Protein AF-A0A4Y2KIN1-F1 (afdb_monomer_lite)

Sequence (243 aa):
MLRWNPFQLQTYIKEAITEHPNIINMKYTRQGKLPFFTSDSVCATKLLTLQNILHTPVSTDVIWENISSRFLIPDIPTKTTLEELAEELSYNNDIVITHMRRFAKPNSSQETSPSVLVTILGTYLPDSVKIWFINQKIQSLIDRPRQCTKCFSFFHRTRICEKSQACHLCGTVHVGPCQGPAKYSNCQGPHSVTSKTYPMYRKEKQMLVKIQEPFHDRRGQTHLQSRLQCKLRDSSKIKYDPR

Secondary structure (DSSP, 8-state):
-----HHHHHHHHHHH-TTGGGEEEE---TTS-EEEEES-HHHHHHHHT--EETTEEEE--B-GGGTEEEEEE----TTS-HHHHHHHHHHHH--EEEEEEEEEETTEEEEEEEEEEEEEESS---SEEEETTEEEEPEE--PPP---TTT--SSS-GGG--SPPPPTTT-S--SSS--S-S--TTT--SS-TT-TT-HHHHHHHHHHHHHHS----TT--------B-BEEEEGGG------

pLDDT: mean 75.88, std 16.53, range [28.09, 93.81]

Organism: Araneus ventricosus (NCBI:txid182803)

Structure (mmCIF, N/CA/C/O backbone):
data_AF-A0A4Y2KIN1-F1
#
_entry.id   AF-A0A4Y2KIN1-F1
#
loop_
_atom_site.group_PDB
_atom_site.id
_atom_site.type_symbol
_atom_site.label_atom_id
_atom_site.label_alt_id
_atom_site.label_comp_id
_atom_site.label_asym_id
_atom_site.label_entity_id
_atom_site.label_seq_id
_atom_site.pdbx_PDB_ins_code
_atom_site.Cartn_x
_atom_site.Cartn_y
_atom_site.Cartn_z
_atom_site.occupancy
_atom_site.B_iso_or_equiv
_atom_site.auth_seq_id
_atom_site.auth_comp_id
_atom_site.auth_asym_id
_atom_site.auth_atom_id
_atom_site.pdbx_PDB_model_num
ATOM 1 N N . MET A 1 1 ? -15.869 -17.851 -13.145 1.00 52.97 1 MET A N 1
ATOM 2 C CA . MET A 1 1 ? -15.553 -16.990 -11.979 1.00 52.97 1 MET A CA 1
ATOM 3 C C . MET A 1 1 ? -16.796 -16.942 -11.122 1.00 52.97 1 MET A C 1
ATOM 5 O O . MET A 1 1 ? -17.854 -16.703 -11.687 1.00 52.97 1 MET A O 1
ATOM 9 N N . LEU A 1 2 ? -16.690 -17.200 -9.819 1.00 58.84 2 LEU A N 1
ATOM 10 C CA . LEU A 1 2 ? -17.846 -17.136 -8.931 1.00 58.84 2 LEU A CA 1
ATOM 11 C C . LEU A 1 2 ? -18.294 -15.671 -8.818 1.00 58.84 2 LEU A C 1
ATOM 13 O O . LEU A 1 2 ? -17.501 -14.803 -8.449 1.00 58.84 2 LEU A O 1
ATOM 17 N N . ARG A 1 3 ? -19.529 -15.381 -9.220 1.00 72.38 3 ARG A N 1
ATOM 18 C CA . ARG A 1 3 ? -20.137 -14.055 -9.108 1.00 72.38 3 ARG A CA 1
ATOM 19 C C . ARG A 1 3 ? -21.495 -14.253 -8.458 1.00 72.38 3 ARG A C 1
ATOM 21 O O . ARG A 1 3 ? -22.408 -14.756 -9.103 1.00 72.38 3 ARG A O 1
ATOM 28 N N . TRP A 1 4 ? -21.587 -13.916 -7.178 1.00 79.62 4 TRP A N 1
ATOM 29 C CA . TRP A 1 4 ? -22.849 -13.975 -6.450 1.00 79.62 4 TRP A CA 1
ATOM 30 C C . TRP A 1 4 ? -23.846 -12.975 -7.035 1.00 79.62 4 TRP A C 1
ATOM 32 O O . TRP A 1 4 ? -23.465 -11.941 -7.600 1.00 79.62 4 TRP A O 1
ATOM 42 N N . ASN A 1 5 ? -25.131 -13.293 -6.899 1.00 84.19 5 ASN A N 1
ATOM 43 C CA . ASN A 1 5 ? -26.191 -12.365 -7.247 1.00 84.19 5 ASN A CA 1
ATOM 44 C C . ASN A 1 5 ? -26.067 -11.112 -6.348 1.00 84.19 5 ASN A C 1
ATOM 46 O O . ASN A 1 5 ? -26.035 -11.262 -5.124 1.00 84.19 5 ASN A O 1
ATOM 50 N N . PRO A 1 6 ? -25.994 -9.890 -6.914 1.00 83.94 6 PRO A N 1
ATOM 51 C CA . PRO A 1 6 ? -25.793 -8.672 -6.129 1.00 83.94 6 PRO A CA 1
ATOM 52 C C . PRO A 1 6 ? -26.855 -8.437 -5.051 1.00 83.94 6 PRO A C 1
ATOM 54 O O . PRO A 1 6 ? -26.512 -7.961 -3.974 1.00 83.94 6 PRO A O 1
ATOM 57 N N . PHE A 1 7 ? -28.113 -8.798 -5.314 1.00 85.50 7 PHE A N 1
ATOM 58 C CA . PHE A 1 7 ? -29.209 -8.612 -4.364 1.00 85.50 7 PHE A CA 1
ATOM 59 C C . PHE A 1 7 ? -29.097 -9.587 -3.194 1.00 85.50 7 PHE A C 1
ATOM 61 O O . PHE A 1 7 ? -29.147 -9.165 -2.046 1.00 85.50 7 PHE A O 1
ATOM 68 N N . GLN A 1 8 ? -28.848 -10.871 -3.472 1.00 87.06 8 GLN A N 1
ATOM 69 C CA . GLN A 1 8 ? -28.647 -11.881 -2.423 1.00 87.06 8 GLN A CA 1
ATOM 70 C C . GLN A 1 8 ? -27.428 -11.562 -1.557 1.00 87.06 8 GLN A C 1
ATOM 72 O O . GLN A 1 8 ? -27.480 -11.666 -0.336 1.00 87.06 8 GLN A O 1
ATOM 77 N N . LEU A 1 9 ? -26.337 -11.131 -2.193 1.00 87.12 9 LEU A N 1
ATOM 78 C CA . LEU A 1 9 ? -25.132 -10.702 -1.499 1.00 87.12 9 LEU A CA 1
ATOM 79 C C . LEU A 1 9 ? -25.407 -9.488 -0.606 1.00 87.12 9 LEU A C 1
ATOM 81 O O . LEU A 1 9 ? -24.948 -9.449 0.529 1.00 87.12 9 LEU A O 1
ATOM 85 N N . GLN A 1 10 ? -26.157 -8.502 -1.101 1.00 86.31 10 GLN A N 1
ATOM 86 C CA . GLN A 1 10 ? -26.504 -7.325 -0.314 1.00 86.31 10 GLN A CA 1
ATOM 87 C C . GLN A 1 10 ? -27.378 -7.687 0.891 1.00 86.31 10 GLN A C 1
ATOM 89 O O . GLN A 1 10 ? -27.114 -7.188 1.981 1.00 86.31 10 GLN A O 1
ATOM 94 N N . THR A 1 11 ? -28.381 -8.550 0.717 1.00 89.00 11 THR A N 1
ATOM 95 C CA . THR A 1 11 ? -29.223 -9.037 1.820 1.00 89.00 11 THR A CA 1
ATOM 96 C C . THR A 1 11 ? -28.387 -9.768 2.866 1.00 89.00 11 THR A C 1
ATOM 98 O O . THR A 1 11 ? -28.427 -9.400 4.034 1.00 89.00 11 THR A O 1
ATOM 101 N N . TYR A 1 12 ? -27.531 -10.699 2.435 1.00 90.06 12 TYR A N 1
ATOM 102 C CA . TYR A 1 12 ? -26.635 -11.430 3.331 1.00 90.06 12 TYR A CA 1
ATOM 103 C C . TYR A 1 12 ? -25.734 -10.499 4.150 1.00 90.06 12 TYR A C 1
ATOM 105 O O . TYR A 1 12 ? -25.590 -10.669 5.354 1.00 90.06 12 TYR A O 1
ATOM 113 N N . ILE A 1 13 ? -25.130 -9.488 3.516 1.00 88.88 13 ILE A N 1
ATOM 114 C CA . ILE A 1 13 ? -24.247 -8.545 4.216 1.00 88.88 13 ILE A CA 1
ATOM 115 C C . ILE A 1 13 ? -25.020 -7.704 5.238 1.00 88.88 13 ILE A C 1
ATOM 117 O O . ILE A 1 13 ? -24.484 -7.430 6.308 1.00 88.88 13 ILE A O 1
ATOM 121 N N . LYS A 1 14 ? -26.268 -7.321 4.940 1.00 89.56 14 LYS A N 1
ATOM 122 C CA . LYS A 1 14 ? -27.125 -6.604 5.896 1.00 89.56 14 LYS A CA 1
ATOM 123 C C . LYS A 1 14 ? -27.469 -7.454 7.119 1.00 89.56 14 LYS A C 1
ATOM 125 O O . LYS A 1 14 ? -27.516 -6.924 8.220 1.00 89.56 14 LYS A O 1
ATOM 130 N N . GLU A 1 15 ? -27.697 -8.749 6.921 1.00 89.62 15 GLU A N 1
ATOM 131 C CA . GLU A 1 15 ? -27.990 -9.695 8.004 1.00 89.62 15 GLU A CA 1
ATOM 132 C C . GLU A 1 15 ? -26.741 -10.025 8.831 1.00 89.62 15 GLU A C 1
ATOM 134 O O . GLU A 1 15 ? -26.802 -10.091 10.056 1.00 89.62 15 GLU A O 1
ATOM 139 N N . ALA A 1 16 ? -25.596 -10.205 8.171 1.00 87.69 16 ALA A N 1
ATOM 140 C CA . ALA A 1 16 ? -24.353 -10.609 8.818 1.00 87.69 16 ALA A CA 1
ATOM 141 C C . ALA A 1 16 ? -23.621 -9.454 9.527 1.00 87.69 16 ALA A C 1
ATOM 143 O O . ALA A 1 16 ? -22.833 -9.703 10.439 1.00 87.69 16 ALA A O 1
ATOM 144 N N . ILE A 1 17 ? -23.824 -8.201 9.098 1.00 88.19 17 ILE A N 1
ATOM 145 C CA . ILE A 1 17 ? -23.065 -7.039 9.581 1.00 88.19 17 ILE A CA 1
ATOM 146 C C . ILE A 1 17 ? -24.015 -5.897 9.932 1.00 88.19 17 ILE A C 1
ATOM 148 O O . ILE A 1 17 ? -24.600 -5.255 9.062 1.00 88.19 17 ILE A O 1
ATOM 152 N N . THR A 1 18 ? -24.094 -5.572 11.220 1.00 89.12 18 THR A N 1
ATOM 153 C CA . THR A 1 18 ? -24.934 -4.481 11.735 1.00 89.12 18 THR A CA 1
ATOM 154 C C . THR A 1 18 ? -24.494 -3.105 11.222 1.00 89.12 18 THR A C 1
ATOM 156 O O . THR A 1 18 ? -25.326 -2.260 10.913 1.00 89.12 18 THR A O 1
ATOM 159 N N . GLU A 1 19 ? -23.191 -2.885 11.037 1.00 87.06 19 GLU A N 1
ATOM 160 C CA . GLU A 1 19 ? -22.594 -1.650 10.507 1.00 87.06 19 GLU A CA 1
ATOM 161 C C . GLU A 1 19 ? -22.537 -1.636 8.971 1.00 87.06 19 GLU A C 1
ATOM 163 O O . GLU A 1 19 ? -21.750 -0.892 8.378 1.00 87.06 19 GLU A O 1
ATOM 168 N N . HIS A 1 20 ? -23.365 -2.433 8.284 1.00 85.44 20 HIS A N 1
ATOM 169 C CA . HIS A 1 20 ? -23.446 -2.400 6.824 1.00 85.44 20 HIS A CA 1
ATOM 170 C C . HIS A 1 20 ? -23.695 -0.995 6.224 1.00 85.44 20 HIS A C 1
ATOM 172 O O . HIS A 1 20 ? -23.249 -0.782 5.094 1.00 85.44 20 HIS A O 1
ATOM 178 N N . PRO A 1 21 ? -24.369 -0.021 6.889 1.00 88.50 21 PRO A N 1
ATOM 179 C CA . PRO A 1 21 ? -24.526 1.328 6.335 1.00 88.50 21 PRO A CA 1
ATOM 180 C C . PRO A 1 21 ? -23.199 2.076 6.164 1.00 88.50 2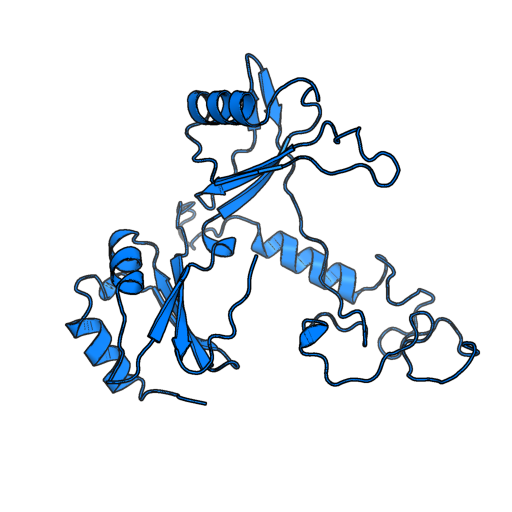1 PRO A C 1
ATOM 182 O O . PRO A 1 21 ? -23.105 2.960 5.318 1.00 88.50 21 PRO A O 1
ATOM 185 N N . ASN A 1 22 ? -22.161 1.692 6.916 1.00 85.12 22 ASN A N 1
ATOM 186 C CA . ASN A 1 22 ? -20.831 2.302 6.843 1.00 85.12 22 ASN A CA 1
ATOM 187 C C . ASN A 1 22 ? -20.004 1.775 5.654 1.00 85.12 22 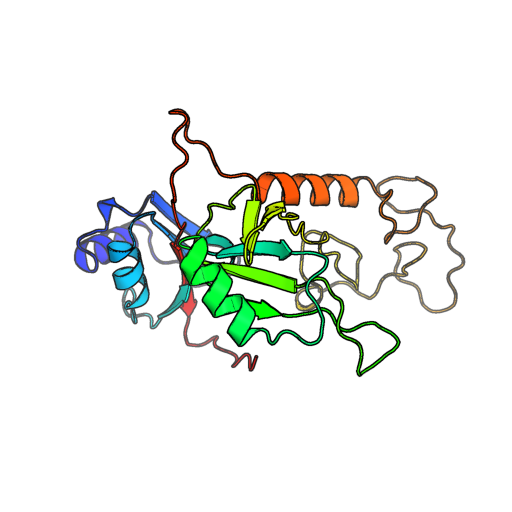ASN A C 1
ATOM 189 O O . ASN A 1 22 ? -18.897 2.252 5.394 1.00 85.12 22 ASN A O 1
ATOM 193 N N . ILE A 1 23 ? -20.530 0.803 4.899 1.00 84.75 23 ILE A N 1
ATOM 194 C CA . ILE A 1 23 ? -19.904 0.310 3.673 1.00 84.75 23 ILE A CA 1
ATOM 195 C C . ILE A 1 23 ? -20.150 1.324 2.551 1.00 84.75 23 ILE A C 1
ATOM 197 O O . ILE A 1 23 ? -21.241 1.437 2.000 1.00 84.75 23 ILE A O 1
ATOM 201 N N . ILE A 1 24 ? -19.089 2.025 2.165 1.00 82.19 24 ILE A N 1
ATOM 202 C CA . ILE A 1 24 ? -19.086 3.058 1.123 1.00 82.19 24 ILE A CA 1
ATOM 203 C C . ILE A 1 24 ? -19.234 2.432 -0.267 1.00 82.19 24 ILE A C 1
ATOM 205 O O . ILE A 1 24 ? -19.862 3.002 -1.158 1.00 82.19 24 ILE A O 1
ATOM 209 N N . ASN A 1 25 ? -18.584 1.290 -0.502 1.00 79.75 25 ASN A N 1
ATOM 210 C CA . ASN A 1 25 ? -18.585 0.652 -1.815 1.00 79.75 25 ASN A CA 1
ATOM 211 C C . ASN A 1 25 ? -18.296 -0.851 -1.721 1.00 79.75 25 ASN A C 1
ATOM 213 O O . ASN A 1 25 ? -17.550 -1.308 -0.856 1.00 79.75 25 ASN A O 1
ATOM 217 N N . MET A 1 26 ? -18.837 -1.605 -2.673 1.00 81.25 26 MET A N 1
ATOM 218 C CA . MET A 1 26 ? -18.592 -3.026 -2.876 1.00 81.25 26 MET A CA 1
ATOM 219 C C . MET A 1 26 ? -18.526 -3.287 -4.384 1.00 81.25 26 MET A C 1
ATOM 221 O O . MET A 1 26 ? -19.468 -2.983 -5.114 1.00 81.25 26 MET A O 1
ATOM 225 N N . LYS A 1 27 ? -17.411 -3.840 -4.881 1.00 79.00 27 LYS A N 1
ATOM 226 C CA . LYS A 1 27 ? -17.231 -4.075 -6.327 1.00 79.00 27 LYS A CA 1
ATOM 227 C C . LYS A 1 27 ? -16.541 -5.392 -6.627 1.00 79.00 27 LYS A C 1
ATOM 229 O O . LYS A 1 27 ? -15.623 -5.780 -5.919 1.00 79.00 27 LYS A O 1
ATOM 234 N N . TYR A 1 28 ? -16.897 -6.031 -7.737 1.00 76.50 28 TYR A N 1
ATOM 235 C CA . TYR A 1 28 ? -16.152 -7.183 -8.241 1.00 76.50 28 TYR A CA 1
ATOM 236 C C . TYR A 1 28 ? -14.901 -6.745 -9.001 1.00 76.50 28 TYR A C 1
ATOM 238 O O . TYR A 1 28 ? -14.930 -5.860 -9.856 1.00 76.50 28 TYR A O 1
ATOM 246 N N . THR A 1 29 ? -13.786 -7.411 -8.728 1.00 72.62 29 THR A N 1
ATOM 247 C CA . THR A 1 29 ? -12.584 -7.318 -9.560 1.00 72.62 29 THR A CA 1
ATOM 248 C C . THR A 1 29 ? -12.658 -8.316 -10.712 1.00 72.62 29 THR A C 1
ATOM 250 O O . THR A 1 29 ? -13.280 -9.371 -10.604 1.00 72.62 29 THR A O 1
ATOM 253 N N . ARG A 1 30 ? -11.907 -8.050 -11.787 1.00 64.25 30 ARG A N 1
ATOM 254 C CA . ARG A 1 30 ? -11.723 -8.988 -12.913 1.00 64.25 30 ARG A CA 1
ATOM 255 C C . ARG A 1 30 ? -11.112 -10.339 -12.507 1.00 64.25 30 ARG A C 1
ATOM 257 O O . ARG A 1 30 ? -11.078 -11.251 -13.313 1.00 64.25 30 ARG A O 1
ATOM 264 N N . GLN A 1 31 ? -10.603 -10.460 -11.280 1.00 66.44 31 GLN A N 1
ATOM 265 C CA . GLN A 1 31 ? -10.033 -11.692 -10.727 1.00 66.44 31 GLN A CA 1
ATOM 266 C C . GLN A 1 31 ? -11.033 -12.470 -9.852 1.00 66.44 31 GLN A C 1
ATOM 268 O O . GLN A 1 31 ? -10.634 -13.426 -9.196 1.00 66.44 31 GLN A O 1
ATOM 273 N N . GLY A 1 32 ? -12.301 -12.044 -9.785 1.00 67.56 32 GLY A N 1
ATOM 274 C CA . GLY A 1 32 ? -13.319 -12.664 -8.928 1.00 67.56 32 GLY A CA 1
ATOM 275 C C . GLY A 1 32 ? -13.195 -12.322 -7.440 1.00 67.56 32 GLY A C 1
ATOM 276 O O . GLY A 1 32 ? -13.842 -12.955 -6.620 1.00 67.56 32 GLY A O 1
ATOM 277 N N . LYS A 1 33 ? -12.371 -11.332 -7.073 1.00 75.25 33 LYS A N 1
ATOM 278 C CA . LYS A 1 33 ? -12.293 -10.810 -5.695 1.00 75.25 33 LYS A CA 1
ATOM 279 C C . LYS A 1 33 ? -13.350 -9.740 -5.477 1.00 75.25 33 LYS A C 1
ATOM 281 O O . LYS A 1 33 ? -13.587 -8.956 -6.400 1.00 75.25 33 LYS A O 1
ATOM 286 N N . LEU A 1 34 ? -13.874 -9.657 -4.262 1.00 79.19 34 LEU A N 1
ATOM 287 C CA . LEU A 1 34 ? -14.882 -8.686 -3.846 1.00 79.19 34 LEU A CA 1
ATOM 288 C C . LEU A 1 34 ? -14.301 -7.759 -2.760 1.00 79.19 34 LEU A C 1
ATOM 290 O O . LEU A 1 34 ? -14.339 -8.115 -1.587 1.00 79.19 34 LEU A O 1
ATOM 294 N N . PRO A 1 35 ? -13.665 -6.631 -3.131 1.00 79.81 35 PRO A N 1
ATOM 295 C CA . PRO A 1 35 ? -13.273 -5.586 -2.191 1.00 79.81 35 PRO A CA 1
ATOM 296 C C . PRO A 1 35 ? -14.473 -4.820 -1.626 1.00 79.81 35 PRO A C 1
ATOM 298 O O . PRO A 1 35 ? -15.287 -4.288 -2.390 1.00 79.81 35 PRO A O 1
ATOM 301 N N . PHE A 1 36 ? -14.498 -4.690 -0.302 1.00 81.12 36 PHE A N 1
ATOM 302 C CA . PHE A 1 36 ? -15.315 -3.710 0.421 1.00 81.12 36 PHE A CA 1
ATOM 303 C C . PHE A 1 36 ? -14.544 -2.414 0.632 1.00 81.12 36 PHE A C 1
ATOM 305 O O . PHE A 1 36 ? -13.322 -2.415 0.580 1.00 81.12 36 PHE A O 1
ATOM 312 N N . PHE A 1 37 ? -15.241 -1.309 0.853 1.00 78.56 37 PHE A N 1
ATOM 313 C CA . PHE A 1 37 ? -14.644 -0.028 1.205 1.00 78.56 37 PHE A CA 1
ATOM 314 C C . PHE A 1 37 ? -15.427 0.527 2.383 1.00 78.56 37 PHE A C 1
ATOM 316 O O . PHE A 1 37 ? -16.617 0.788 2.244 1.00 78.56 37 PHE A O 1
ATOM 323 N N . THR A 1 38 ? -14.768 0.713 3.518 1.00 78.38 38 THR A N 1
ATOM 324 C CA . THR A 1 38 ? -15.348 1.348 4.704 1.00 78.38 38 THR A CA 1
ATOM 325 C C . THR A 1 38 ? -14.298 2.234 5.359 1.00 78.38 38 THR A C 1
ATOM 327 O O . THR A 1 38 ? -13.101 1.954 5.255 1.00 78.38 38 THR A O 1
ATOM 330 N N . SER A 1 39 ? -14.757 3.323 5.966 1.00 74.00 39 SER A N 1
ATOM 331 C CA . SER A 1 39 ? -13.977 4.195 6.847 1.00 74.00 39 SER A CA 1
ATOM 332 C C . SER A 1 39 ? -14.068 3.790 8.316 1.00 74.00 39 SER A C 1
ATOM 334 O O . SER A 1 39 ? -13.319 4.309 9.136 1.00 74.00 39 SER A O 1
ATOM 336 N N . ASP A 1 40 ? -15.018 2.920 8.650 1.00 79.00 40 ASP A N 1
ATOM 337 C CA . ASP A 1 40 ? -15.309 2.502 10.014 1.00 79.00 40 ASP A CA 1
ATOM 338 C C . ASP A 1 40 ? -14.509 1.240 10.367 1.00 79.00 40 ASP A C 1
ATOM 340 O O . ASP A 1 40 ? -14.622 0.201 9.706 1.00 79.00 40 ASP A O 1
ATOM 344 N N . SER A 1 41 ? -13.691 1.337 11.417 1.00 75.06 41 SER A N 1
ATOM 345 C CA . SER A 1 41 ? -12.851 0.241 11.902 1.00 75.06 41 SER A CA 1
ATOM 346 C C . SER A 1 41 ? -13.673 -0.919 12.465 1.00 75.06 41 SER A C 1
ATOM 348 O O . SER A 1 41 ? -13.270 -2.077 12.318 1.00 75.06 41 SER A O 1
ATOM 350 N N . VAL A 1 42 ? -14.847 -0.648 13.046 1.00 82.56 42 VAL A N 1
ATOM 351 C CA . VAL A 1 42 ? -15.737 -1.683 13.592 1.00 82.56 42 VAL A CA 1
ATOM 352 C C . VAL A 1 42 ? -16.345 -2.498 12.454 1.00 82.56 42 VAL A C 1
ATOM 354 O O . VAL A 1 42 ? -16.212 -3.725 12.429 1.00 82.56 42 VAL A O 1
ATOM 357 N N . CYS A 1 43 ? -16.921 -1.814 11.460 1.00 83.88 43 CYS A N 1
ATOM 358 C CA . CYS A 1 43 ? -17.410 -2.427 10.225 1.00 83.88 43 CYS A CA 1
ATOM 359 C C . CYS A 1 43 ? -16.324 -3.278 9.545 1.00 83.88 43 CYS A C 1
ATOM 361 O O . CYS A 1 43 ? -16.566 -4.426 9.173 1.00 83.88 43 CYS A O 1
ATOM 363 N N . ALA A 1 44 ? -15.101 -2.753 9.425 1.00 80.94 44 ALA A N 1
ATOM 364 C CA . ALA A 1 44 ? -13.989 -3.483 8.825 1.00 80.94 44 ALA A CA 1
ATOM 365 C C . ALA A 1 44 ? -13.598 -4.741 9.608 1.00 80.94 44 ALA A C 1
ATOM 367 O O . ALA A 1 44 ? -13.370 -5.784 9.003 1.00 80.94 44 ALA A O 1
ATOM 368 N N . THR A 1 45 ? -13.553 -4.666 10.939 1.00 83.00 45 THR A N 1
ATOM 369 C CA . THR A 1 45 ? -13.222 -5.820 11.786 1.00 83.00 45 THR A CA 1
ATOM 370 C C . THR A 1 45 ? -14.246 -6.937 11.599 1.00 83.00 45 THR A C 1
ATOM 372 O O . THR A 1 45 ? -13.868 -8.087 11.396 1.00 83.00 45 THR A O 1
ATOM 375 N N . LYS A 1 46 ? -15.541 -6.605 11.550 1.00 85.81 46 LYS A N 1
ATOM 376 C CA . LYS A 1 46 ? -16.610 -7.578 11.266 1.00 85.81 46 LYS A CA 1
ATOM 377 C C . LYS A 1 46 ? -16.564 -8.126 9.842 1.00 85.81 46 LYS A C 1
ATOM 379 O O . LYS A 1 46 ? -16.822 -9.303 9.623 1.00 85.81 46 LYS A O 1
ATOM 384 N N . LEU A 1 47 ? -16.188 -7.306 8.861 1.00 85.12 47 LEU A N 1
ATOM 385 C CA . LEU A 1 47 ? -15.939 -7.791 7.501 1.00 85.12 47 LEU A CA 1
ATOM 386 C C . LEU A 1 47 ? -14.783 -8.799 7.461 1.00 85.12 47 LEU A C 1
ATOM 388 O O . LEU A 1 47 ? -14.835 -9.731 6.663 1.00 85.12 47 LEU A O 1
ATOM 392 N N . LEU A 1 48 ? -13.758 -8.631 8.302 1.00 84.38 48 LEU A N 1
ATOM 393 C CA . LEU A 1 48 ? -12.620 -9.549 8.391 1.00 84.38 48 LEU A CA 1
ATOM 394 C C . LEU A 1 48 ? -12.962 -10.864 9.093 1.00 84.38 48 LEU A C 1
ATOM 396 O O . LEU A 1 48 ? -12.334 -11.872 8.784 1.00 84.38 48 LEU A O 1
ATOM 400 N N . THR A 1 49 ? -13.960 -10.902 9.975 1.00 85.88 49 THR A N 1
ATOM 401 C CA . THR A 1 49 ? -14.378 -12.152 10.631 1.00 85.88 49 THR A CA 1
ATOM 402 C C . THR A 1 49 ? -15.247 -13.049 9.743 1.00 85.88 49 THR A C 1
ATOM 404 O O . THR A 1 49 ? -15.503 -14.196 10.110 1.00 85.88 49 THR A O 1
ATOM 407 N N . LEU A 1 50 ? -15.682 -12.579 8.566 1.00 84.69 50 LEU A N 1
ATOM 408 C CA . LEU A 1 50 ? -16.473 -13.383 7.632 1.00 84.69 50 LEU A CA 1
ATOM 409 C C . LEU A 1 50 ? -15.674 -14.578 7.096 1.00 84.69 50 LEU A C 1
ATOM 411 O O . LEU A 1 50 ? -14.708 -14.415 6.356 1.00 84.69 50 LEU A O 1
ATOM 415 N N . GLN A 1 51 ? -16.143 -15.787 7.402 1.00 83.88 51 GLN A N 1
ATOM 416 C CA . GLN A 1 51 ? -15.564 -17.038 6.895 1.00 83.88 51 GLN A CA 1
ATOM 417 C C . GLN A 1 51 ? -16.368 -17.648 5.742 1.00 83.88 51 GLN A C 1
ATOM 419 O O . GLN A 1 51 ? -15.828 -18.419 4.954 1.00 83.88 51 GLN A O 1
ATOM 424 N N . ASN A 1 52 ? -17.651 -17.299 5.623 1.00 83.81 52 ASN A N 1
ATOM 425 C CA . ASN A 1 52 ? -18.560 -17.827 4.611 1.00 83.81 52 ASN A CA 1
ATOM 426 C C . ASN A 1 52 ? -19.417 -16.706 4.018 1.00 83.81 52 ASN A C 1
ATOM 428 O O . ASN A 1 52 ? -19.789 -15.764 4.718 1.00 83.81 52 ASN A O 1
ATOM 432 N N . ILE A 1 53 ? -19.761 -16.830 2.736 1.00 82.62 53 ILE A N 1
ATOM 433 C CA . ILE A 1 53 ? -20.753 -15.994 2.048 1.00 82.62 53 ILE A CA 1
ATOM 434 C C . ILE A 1 53 ? -21.623 -16.898 1.194 1.00 82.62 53 ILE A C 1
ATOM 436 O O . ILE A 1 53 ? -21.101 -17.569 0.304 1.00 82.62 53 ILE A O 1
ATOM 440 N N . LEU A 1 54 ? -22.938 -16.900 1.446 1.00 81.38 54 LEU A N 1
ATOM 441 C CA . LEU A 1 54 ? -23.913 -17.690 0.679 1.00 81.38 54 LEU A CA 1
ATOM 442 C C . LEU A 1 54 ? -23.426 -19.140 0.462 1.00 81.38 54 LEU A C 1
ATOM 444 O O . LEU A 1 54 ? -23.371 -19.629 -0.665 1.00 81.38 54 LEU A O 1
ATOM 448 N N . HIS A 1 55 ? -22.984 -19.789 1.548 1.00 80.25 55 HIS A N 1
ATOM 449 C CA . HIS A 1 55 ? -22.435 -21.159 1.580 1.00 80.25 55 HIS A CA 1
ATOM 450 C C . HIS A 1 55 ? -21.099 -21.383 0.854 1.00 80.25 55 HIS A C 1
ATOM 452 O O . HIS A 1 55 ? -20.645 -22.517 0.731 1.00 80.25 55 HIS A O 1
ATOM 458 N N . THR A 1 56 ? -20.438 -20.324 0.394 1.00 80.62 56 THR A N 1
ATOM 459 C CA . THR A 1 56 ? -19.080 -20.403 -0.150 1.00 80.62 56 THR A CA 1
ATOM 460 C C . THR A 1 56 ? -18.073 -19.998 0.927 1.00 80.62 56 THR A C 1
ATOM 462 O O . THR A 1 56 ? -18.197 -18.886 1.451 1.00 80.62 56 THR A O 1
ATOM 465 N N . PRO A 1 57 ? -17.062 -20.826 1.238 1.00 81.44 57 PRO A N 1
ATOM 466 C CA . PRO A 1 57 ? -15.996 -20.432 2.144 1.00 81.44 57 PRO A CA 1
ATOM 467 C C . PRO A 1 57 ? -15.138 -19.340 1.505 1.00 81.44 57 PRO A C 1
ATOM 469 O O . PRO A 1 57 ? -14.762 -19.408 0.330 1.00 81.44 57 PRO A O 1
ATOM 472 N N . VAL A 1 58 ? -14.849 -18.311 2.289 1.00 81.75 58 VAL A N 1
ATOM 473 C CA . VAL A 1 58 ? -14.107 -17.132 1.861 1.00 81.75 58 VAL A CA 1
ATOM 474 C C . VAL A 1 58 ? -12.990 -16.821 2.846 1.00 81.75 58 VAL A C 1
ATOM 476 O O . VAL A 1 58 ? -13.148 -16.929 4.055 1.00 81.75 58 VAL A O 1
ATOM 479 N N . SER A 1 59 ? -11.847 -16.403 2.312 1.00 79.81 59 SER A N 1
ATOM 480 C CA . SER A 1 59 ? -10.753 -15.815 3.077 1.00 79.81 59 SER A CA 1
ATOM 481 C C . SER A 1 59 ? -10.790 -14.306 2.898 1.00 79.81 59 SER A C 1
ATOM 483 O O . SER A 1 59 ? -10.774 -13.804 1.769 1.00 79.81 59 SER A O 1
ATOM 485 N N . THR A 1 60 ? -10.860 -13.601 4.015 1.00 78.38 60 THR A N 1
ATOM 486 C CA . THR A 1 60 ? -10.795 -12.148 4.132 1.00 78.38 60 THR A CA 1
ATOM 487 C C . THR A 1 60 ? -9.352 -11.725 4.388 1.00 78.38 60 THR A C 1
ATOM 489 O O . THR A 1 60 ? -8.593 -12.404 5.074 1.00 78.38 60 THR A O 1
ATOM 492 N N . ASP A 1 61 ? -8.947 -10.606 3.799 1.00 78.69 61 ASP A N 1
ATOM 493 C CA . ASP A 1 61 ? -7.611 -10.048 3.994 1.00 78.69 61 ASP A CA 1
ATOM 494 C C . ASP A 1 61 ? -7.658 -8.536 3.796 1.00 78.69 61 ASP A C 1
ATOM 496 O O . ASP A 1 61 ? -8.369 -8.046 2.906 1.00 78.69 61 ASP A O 1
ATOM 500 N N . VAL A 1 62 ? -6.892 -7.803 4.598 1.00 75.69 62 VAL A N 1
ATOM 501 C CA . VAL A 1 62 ? -6.784 -6.351 4.493 1.00 75.69 62 VAL A CA 1
ATOM 502 C C . VAL A 1 62 ? -5.809 -5.999 3.379 1.00 75.69 62 VAL A C 1
ATOM 504 O O . VAL A 1 62 ? -4.690 -6.498 3.299 1.00 75.69 62 VAL A O 1
ATOM 507 N N . ILE A 1 63 ? -6.197 -5.071 2.508 1.00 75.31 63 ILE A N 1
ATOM 508 C CA . ILE A 1 63 ? -5.239 -4.447 1.598 1.00 75.31 63 ILE A CA 1
ATOM 509 C C . ILE A 1 63 ? -4.453 -3.385 2.370 1.00 75.31 63 ILE A C 1
ATOM 511 O O . ILE A 1 63 ? -4.843 -2.215 2.399 1.00 75.31 63 ILE A O 1
ATOM 515 N N . TRP A 1 64 ? -3.340 -3.812 2.963 1.00 72.31 64 TRP A N 1
ATOM 516 C CA . TRP A 1 64 ? -2.422 -2.983 3.744 1.00 72.31 64 TRP A CA 1
ATOM 517 C C . TRP A 1 64 ? -1.987 -1.705 3.029 1.00 72.31 64 TRP A C 1
ATOM 519 O O . TRP A 1 64 ? -1.852 -0.666 3.668 1.00 72.31 64 TRP A O 1
ATOM 529 N N . GLU A 1 65 ? -1.845 -1.722 1.701 1.00 70.88 65 GLU A N 1
ATOM 530 C CA . GLU A 1 65 ? -1.445 -0.534 0.937 1.00 70.88 65 GLU A CA 1
ATOM 531 C C . GLU A 1 65 ? -2.460 0.622 0.988 1.00 70.88 65 GLU A C 1
ATOM 533 O O . GLU A 1 65 ? -2.111 1.734 0.613 1.00 70.88 65 GLU A O 1
ATOM 538 N N . ASN A 1 66 ? -3.704 0.385 1.426 1.00 70.88 66 ASN A N 1
ATOM 539 C CA . ASN A 1 66 ? -4.728 1.433 1.551 1.00 70.88 66 ASN A CA 1
ATOM 540 C C . ASN A 1 66 ? -4.925 1.952 2.981 1.00 70.88 66 ASN A C 1
ATOM 542 O O . ASN A 1 66 ? -5.713 2.875 3.189 1.00 70.88 66 ASN A O 1
ATOM 546 N N . ILE A 1 67 ? -4.279 1.319 3.958 1.00 74.62 67 ILE A N 1
ATOM 547 C CA . ILE A 1 67 ? -4.380 1.673 5.379 1.00 74.62 67 ILE A CA 1
ATOM 548 C C . ILE A 1 67 ? -3.016 1.989 5.982 1.00 74.62 67 ILE A C 1
ATOM 550 O O . ILE A 1 67 ? -2.915 2.173 7.188 1.00 74.62 67 ILE A O 1
ATOM 554 N N . SER A 1 68 ? -1.972 2.009 5.158 1.00 81.62 68 SER A N 1
ATOM 555 C CA . SER A 1 68 ? -0.614 2.307 5.576 1.00 81.62 68 SER A CA 1
ATOM 556 C C . SER A 1 68 ? -0.005 3.372 4.682 1.00 81.62 68 SER A C 1
ATOM 558 O O . SER A 1 68 ? -0.244 3.408 3.471 1.00 81.62 68 SER A O 1
ATOM 560 N N . SER A 1 69 ? 0.830 4.198 5.293 1.00 84.75 69 SER A N 1
ATOM 561 C CA . SER A 1 69 ? 1.602 5.232 4.623 1.00 84.75 69 SER A CA 1
ATOM 562 C C . SER A 1 69 ? 3.088 4.972 4.810 1.00 84.75 69 SER A C 1
ATOM 564 O O . SER A 1 69 ? 3.522 4.402 5.811 1.00 84.75 69 SER A O 1
ATOM 566 N N . ARG A 1 70 ? 3.887 5.356 3.810 1.00 88.62 70 ARG A N 1
ATOM 567 C CA . ARG A 1 70 ? 5.331 5.098 3.776 1.00 88.62 70 ARG A CA 1
ATOM 568 C C . ARG A 1 70 ? 6.115 6.374 3.531 1.00 88.62 70 ARG A C 1
ATOM 570 O O . ARG A 1 70 ? 5.837 7.092 2.570 1.00 88.62 70 ARG A O 1
ATOM 577 N N . PHE A 1 71 ? 7.149 6.591 4.331 1.00 91.19 71 PHE A N 1
ATOM 578 C CA . PHE A 1 71 ? 8.053 7.723 4.175 1.00 91.19 71 PHE A CA 1
ATOM 579 C C . PHE A 1 71 ? 9.490 7.374 4.544 1.00 91.19 71 PHE A C 1
ATOM 581 O O . PHE A 1 71 ? 9.772 6.369 5.195 1.00 91.19 71 PHE A O 1
ATOM 588 N N . LEU A 1 72 ? 10.406 8.202 4.064 1.00 91.88 72 LEU A N 1
ATOM 589 C CA . LEU A 1 72 ? 11.832 8.095 4.292 1.00 91.88 72 LEU A CA 1
ATOM 590 C C . LEU A 1 72 ? 12.279 9.159 5.285 1.00 91.88 72 LEU A C 1
ATOM 592 O O . LEU A 1 72 ? 11.923 10.332 5.153 1.00 91.88 72 LEU A O 1
ATOM 596 N N . ILE A 1 73 ? 13.119 8.736 6.220 1.00 92.69 73 ILE A N 1
ATOM 597 C CA . ILE A 1 73 ? 13.860 9.617 7.112 1.00 92.69 73 ILE A CA 1
ATOM 598 C C . ILE A 1 73 ? 15.336 9.503 6.719 1.00 92.69 73 ILE A C 1
ATOM 600 O O . ILE A 1 73 ? 15.902 8.408 6.823 1.00 92.69 73 ILE A O 1
ATOM 604 N N . PRO A 1 74 ? 15.951 10.565 6.171 1.00 90.56 74 PRO A N 1
ATOM 605 C CA . PRO A 1 74 ? 17.373 10.562 5.851 1.00 90.56 74 PRO A CA 1
ATOM 606 C C . PRO A 1 74 ? 18.236 10.704 7.116 1.00 90.56 74 PRO A C 1
ATOM 608 O O . PRO A 1 74 ? 17.732 11.001 8.192 1.00 90.56 74 PRO A O 1
ATOM 611 N N . ASP A 1 75 ? 19.545 10.500 6.966 1.00 89.44 75 ASP A N 1
ATOM 612 C CA . ASP A 1 75 ? 20.558 10.879 7.964 1.00 89.44 75 ASP A CA 1
ATOM 613 C C . ASP A 1 75 ? 20.408 10.261 9.365 1.00 89.44 75 ASP A C 1
ATOM 615 O O . ASP A 1 75 ? 20.932 10.789 10.343 1.00 89.44 75 ASP A O 1
ATOM 619 N N . ILE A 1 76 ? 19.767 9.093 9.471 1.00 90.94 76 ILE A N 1
ATOM 620 C CA . ILE A 1 76 ? 19.740 8.335 10.722 1.00 90.94 76 ILE A CA 1
ATOM 621 C C . ILE A 1 76 ? 21.058 7.565 10.870 1.00 90.94 76 ILE A C 1
ATOM 623 O O . ILE A 1 76 ? 21.358 6.713 10.018 1.00 90.94 76 ILE A O 1
ATOM 627 N N . PRO A 1 77 ? 21.811 7.768 11.971 1.00 90.00 77 PRO A N 1
ATOM 628 C CA . PRO A 1 77 ? 23.029 7.021 12.249 1.00 90.00 77 PRO A CA 1
ATOM 629 C C . PRO A 1 77 ? 22.804 5.513 12.136 1.00 90.00 77 PRO A C 1
ATOM 631 O O . PRO A 1 77 ? 21.818 4.969 12.631 1.00 90.00 77 PRO A O 1
ATOM 634 N N . THR A 1 78 ? 23.730 4.814 11.485 1.00 87.56 78 THR A N 1
ATOM 635 C CA . THR A 1 78 ? 23.643 3.356 11.286 1.00 87.56 78 THR A CA 1
ATOM 636 C C . THR A 1 78 ? 23.838 2.564 12.576 1.00 87.56 78 THR A C 1
ATOM 638 O O . THR A 1 78 ? 23.450 1.404 12.631 1.00 87.56 78 THR A O 1
ATOM 641 N N . LYS A 1 79 ? 24.415 3.194 13.607 1.00 88.50 79 LYS A N 1
ATOM 642 C CA . LYS A 1 79 ? 24.570 2.623 14.950 1.00 88.50 79 LYS A CA 1
ATOM 643 C C . LYS A 1 79 ? 23.251 2.559 15.723 1.00 88.50 79 LYS A C 1
ATOM 645 O O . LYS A 1 79 ? 23.126 1.716 16.597 1.00 88.50 79 LYS A O 1
ATOM 650 N N . THR A 1 80 ? 22.299 3.439 15.410 1.00 88.94 80 THR A N 1
ATOM 651 C CA . THR A 1 80 ? 20.979 3.452 16.047 1.00 88.94 80 THR A CA 1
ATOM 652 C C . THR A 1 80 ? 20.163 2.269 15.545 1.00 88.94 80 THR A C 1
ATOM 654 O O . THR A 1 80 ? 20.004 2.089 14.325 1.00 88.94 80 THR A O 1
ATOM 657 N N . THR A 1 81 ? 19.653 1.473 16.481 1.00 91.88 81 THR A N 1
ATOM 658 C CA . THR A 1 81 ? 18.809 0.317 16.167 1.00 91.88 81 THR A CA 1
ATOM 659 C C . THR A 1 81 ? 17.449 0.782 15.640 1.00 91.88 81 THR A C 1
ATOM 661 O O . THR A 1 81 ? 17.056 1.941 15.804 1.00 91.88 81 THR A O 1
ATOM 664 N N . LEU A 1 82 ? 16.745 -0.085 14.908 1.00 92.75 82 LEU A N 1
ATOM 665 C CA . LEU A 1 82 ? 15.428 0.288 14.381 1.00 92.75 82 LEU A CA 1
ATOM 666 C C . LEU A 1 82 ? 14.372 0.282 15.485 1.00 92.75 82 LEU A C 1
ATOM 668 O O . LEU A 1 82 ? 13.407 1.028 15.385 1.00 92.75 82 LEU A O 1
ATOM 672 N N . GLU A 1 83 ? 14.587 -0.523 16.519 1.00 92.88 83 GLU A N 1
ATOM 673 C CA . GLU A 1 83 ? 13.763 -0.644 17.712 1.00 92.88 83 GLU A CA 1
ATOM 674 C C . GLU A 1 83 ? 13.794 0.656 18.525 1.00 92.88 83 GLU A C 1
ATOM 676 O O . GLU A 1 83 ? 12.744 1.258 18.739 1.00 92.88 83 GLU A O 1
ATOM 681 N N . GLU A 1 84 ? 14.988 1.161 18.860 1.00 93.25 84 GLU A N 1
ATOM 682 C CA . GLU A 1 84 ? 15.153 2.445 19.563 1.00 93.25 84 GLU A CA 1
ATOM 683 C C . GLU A 1 84 ? 14.517 3.603 18.786 1.00 93.25 84 GLU A C 1
ATOM 685 O O . GLU A 1 84 ? 13.820 4.446 19.351 1.00 93.25 84 GLU A O 1
ATOM 690 N N . LEU A 1 85 ? 14.731 3.640 17.466 1.00 93.81 85 LEU A N 1
ATOM 691 C CA . LEU A 1 85 ? 14.140 4.670 16.616 1.00 93.81 85 LEU A CA 1
ATOM 692 C C . LEU A 1 85 ? 12.611 4.540 16.541 1.00 93.81 85 LEU A C 1
ATOM 694 O O . LEU A 1 85 ? 11.920 5.552 16.466 1.00 93.81 85 LEU A O 1
ATOM 698 N N . ALA A 1 86 ? 12.072 3.319 16.541 1.00 93.62 86 ALA A N 1
ATOM 699 C CA . ALA A 1 86 ? 10.632 3.093 16.506 1.00 93.62 86 ALA A CA 1
ATOM 700 C C . ALA A 1 86 ? 9.948 3.578 17.792 1.00 93.62 86 ALA A C 1
ATOM 702 O O . ALA A 1 86 ? 8.894 4.212 17.713 1.00 93.62 86 ALA A O 1
ATOM 703 N N . GLU A 1 87 ? 10.541 3.310 18.956 1.00 92.75 87 GLU A N 1
ATOM 704 C CA . GLU A 1 87 ? 10.034 3.776 20.251 1.00 92.75 87 GLU A CA 1
AT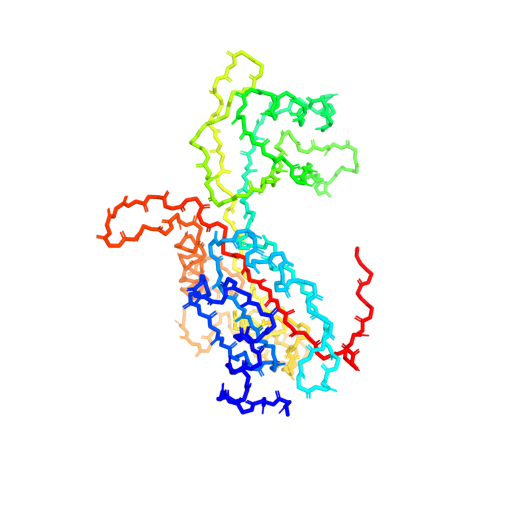OM 705 C C . GLU A 1 87 ? 10.019 5.305 20.325 1.00 92.75 87 GLU A C 1
ATOM 707 O O . GLU A 1 87 ? 8.996 5.907 20.655 1.00 92.75 87 GLU A O 1
ATOM 712 N N . GLU A 1 88 ? 11.128 5.935 19.940 1.00 92.94 88 GLU A N 1
ATOM 713 C CA . GLU A 1 88 ? 11.292 7.387 19.952 1.00 92.94 88 GLU A CA 1
ATOM 714 C C . GLU A 1 88 ? 10.286 8.083 19.023 1.00 92.94 88 GLU A C 1
ATOM 716 O O . GLU A 1 88 ? 9.573 9.003 19.436 1.00 92.94 88 GLU A O 1
ATOM 721 N N . LEU A 1 89 ? 10.155 7.582 17.792 1.00 92.69 89 LEU A N 1
ATOM 722 C CA . LEU A 1 89 ? 9.195 8.089 16.820 1.00 92.69 89 LEU A CA 1
ATOM 723 C C . LEU A 1 89 ? 7.747 7.926 17.295 1.00 92.69 89 LEU A C 1
ATOM 725 O O . LEU A 1 89 ? 6.962 8.867 17.162 1.00 92.69 89 LEU A O 1
ATOM 729 N N . SER A 1 90 ? 7.393 6.758 17.836 1.00 91.44 90 SER A N 1
ATOM 730 C CA . SER A 1 90 ? 6.027 6.475 18.297 1.00 91.44 90 SER A CA 1
ATOM 731 C C . SER A 1 90 ? 5.653 7.356 19.491 1.00 91.44 90 SER A C 1
ATOM 733 O O . SER A 1 90 ? 4.551 7.899 19.527 1.00 91.44 90 SER A O 1
ATOM 735 N N . TYR A 1 91 ? 6.586 7.566 20.425 1.00 90.62 91 TYR A N 1
ATOM 736 C CA . TYR A 1 91 ? 6.381 8.395 21.614 1.00 90.62 91 TYR A CA 1
ATOM 737 C C . TYR A 1 91 ? 6.215 9.886 21.285 1.00 90.62 91 TYR A C 1
ATOM 739 O O . TYR A 1 91 ? 5.353 10.555 21.850 1.00 90.62 91 TYR A O 1
ATOM 747 N N . ASN A 1 92 ? 7.024 10.421 20.363 1.00 91.06 92 ASN A N 1
ATOM 748 C CA . ASN A 1 92 ? 7.058 11.861 20.087 1.00 91.06 92 ASN A CA 1
ATOM 749 C C . ASN A 1 92 ? 6.061 12.342 19.020 1.00 91.06 92 ASN A C 1
ATOM 751 O O . ASN A 1 92 ? 5.839 13.551 18.926 1.00 91.06 92 ASN A O 1
ATOM 755 N N . ASN A 1 93 ? 5.501 11.448 18.196 1.00 88.12 93 ASN A N 1
ATOM 756 C CA . ASN A 1 93 ? 4.729 11.836 17.005 1.00 88.12 93 ASN A CA 1
ATOM 757 C C . ASN A 1 93 ? 3.299 11.285 16.946 1.00 88.12 93 ASN A C 1
ATOM 759 O O . ASN A 1 93 ? 2.610 11.577 15.972 1.00 88.12 93 ASN A O 1
ATOM 763 N N . ASP A 1 94 ? 2.862 10.495 17.935 1.00 85.19 94 ASP A N 1
ATOM 764 C CA . ASP A 1 94 ? 1.553 9.816 17.925 1.00 85.19 94 ASP A CA 1
ATOM 765 C C . ASP A 1 94 ? 1.320 9.011 16.627 1.00 85.19 94 ASP A C 1
ATOM 767 O O . ASP A 1 94 ? 0.276 9.071 15.976 1.00 85.19 94 ASP A O 1
ATOM 771 N N . ILE A 1 95 ? 2.356 8.281 16.198 1.00 86.69 95 ILE A N 1
ATOM 772 C CA . ILE A 1 95 ? 2.313 7.422 15.011 1.00 86.69 95 ILE A CA 1
ATOM 773 C C . ILE A 1 95 ? 2.436 5.956 15.404 1.00 86.69 95 ILE A C 1
ATOM 775 O O . ILE A 1 95 ? 3.279 5.575 16.210 1.00 86.69 95 ILE A O 1
ATOM 779 N N . VAL A 1 96 ? 1.631 5.107 14.767 1.00 88.00 96 VAL A N 1
ATOM 780 C CA . VAL A 1 96 ? 1.711 3.655 14.946 1.00 88.00 96 VAL A CA 1
ATOM 781 C C . VAL A 1 96 ? 2.594 3.071 13.853 1.00 88.00 96 VAL A C 1
ATOM 783 O O . VAL A 1 96 ? 2.193 2.980 12.689 1.00 88.00 96 VAL A O 1
ATOM 786 N N . ILE A 1 97 ? 3.809 2.672 14.215 1.00 90.62 97 ILE A N 1
ATOM 787 C CA . ILE A 1 97 ? 4.769 2.082 13.282 1.00 90.62 97 ILE A CA 1
ATOM 788 C C . ILE A 1 97 ? 4.458 0.597 13.096 1.00 90.62 97 ILE A C 1
ATOM 790 O O . ILE A 1 97 ? 4.380 -0.167 14.050 1.00 90.62 97 ILE A O 1
ATOM 794 N N . THR A 1 98 ? 4.302 0.179 11.841 1.00 89.38 98 THR A N 1
ATOM 795 C CA . THR A 1 98 ? 4.032 -1.224 11.477 1.00 89.38 98 THR A CA 1
ATOM 796 C C . THR A 1 98 ? 5.272 -1.937 10.962 1.00 89.38 98 THR A C 1
ATOM 798 O O . THR A 1 98 ? 5.417 -3.143 11.140 1.00 89.38 98 THR A O 1
ATOM 801 N N . HIS A 1 99 ? 6.167 -1.210 10.289 1.00 91.06 99 HIS A N 1
ATOM 802 C CA . HIS A 1 99 ? 7.376 -1.787 9.722 1.00 91.06 99 HIS A CA 1
ATOM 803 C C . HIS A 1 99 ? 8.439 -0.714 9.481 1.00 91.06 99 HIS A C 1
ATOM 805 O O . HIS A 1 99 ? 8.158 0.327 8.883 1.00 91.06 99 HIS A O 1
ATOM 811 N N . MET A 1 100 ? 9.689 -1.012 9.834 1.00 93.06 100 MET A N 1
ATOM 812 C CA . MET A 1 100 ? 10.853 -0.182 9.524 1.00 93.06 100 MET A CA 1
ATOM 813 C C . MET A 1 100 ? 11.942 -1.007 8.857 1.00 93.06 100 MET A C 1
ATOM 815 O O . MET A 1 100 ? 12.134 -2.178 9.167 1.00 93.06 100 MET A O 1
ATOM 819 N N . ARG A 1 101 ? 12.656 -0.407 7.903 1.00 91.94 101 ARG A N 1
ATOM 820 C CA . ARG A 1 101 ? 13.851 -1.034 7.325 1.00 91.94 101 ARG A CA 1
ATOM 821 C C . ARG A 1 101 ? 14.841 -0.026 6.781 1.00 91.94 101 ARG A C 1
ATOM 823 O O . ARG A 1 101 ? 14.457 1.030 6.280 1.00 91.94 101 ARG A O 1
ATOM 830 N N . ARG A 1 102 ? 16.109 -0.425 6.759 1.00 90.56 102 ARG A N 1
ATOM 831 C CA . ARG A 1 102 ? 17.167 0.252 6.001 1.00 90.56 102 ARG A CA 1
ATOM 832 C C . ARG A 1 102 ? 17.339 -0.400 4.635 1.00 90.56 102 ARG A C 1
ATOM 834 O O . ARG A 1 102 ? 17.029 -1.575 4.439 1.00 90.56 102 ARG A O 1
ATOM 841 N N . PHE A 1 103 ? 17.835 0.371 3.675 1.00 85.19 103 PHE A N 1
ATOM 842 C CA . PHE A 1 103 ? 18.233 -0.175 2.380 1.00 85.19 103 PHE A CA 1
ATOM 843 C C . PHE A 1 103 ? 19.651 -0.734 2.472 1.00 85.19 103 PHE A C 1
ATOM 845 O O . PHE A 1 103 ? 20.544 -0.058 2.985 1.00 85.19 103 PHE A O 1
ATOM 852 N N . ALA A 1 104 ? 19.861 -1.940 1.949 1.00 81.12 104 ALA A N 1
ATOM 853 C CA . ALA A 1 104 ? 21.202 -2.473 1.745 1.00 81.12 104 ALA A CA 1
ATOM 854 C C . ALA A 1 104 ? 21.898 -1.696 0.621 1.00 81.12 104 ALA A C 1
ATOM 856 O O . ALA A 1 104 ? 21.283 -1.415 -0.417 1.00 81.12 104 ALA A O 1
ATOM 857 N N . LYS A 1 105 ? 23.173 -1.347 0.812 1.00 76.00 105 LYS A N 1
ATOM 858 C CA . LYS A 1 105 ? 23.976 -0.811 -0.285 1.00 76.00 105 LYS A CA 1
ATOM 859 C C . LYS A 1 105 ? 24.310 -1.948 -1.264 1.00 76.00 105 LYS A C 1
ATOM 861 O O . LYS A 1 105 ? 24.660 -3.038 -0.823 1.00 76.00 105 LYS A O 1
ATOM 866 N N . PRO A 1 106 ? 24.245 -1.717 -2.590 1.00 62.53 106 PRO A N 1
ATOM 867 C CA . PRO A 1 106 ? 24.491 -2.761 -3.592 1.00 62.53 106 PRO A CA 1
ATOM 868 C C . PRO A 1 106 ? 25.871 -3.432 -3.503 1.00 62.53 106 PRO A C 1
ATOM 870 O O . PRO A 1 106 ? 26.015 -4.557 -3.966 1.00 62.53 106 PRO A O 1
ATOM 873 N N . ASN A 1 107 ? 26.862 -2.753 -2.910 1.00 64.50 107 ASN A N 1
ATOM 874 C CA . ASN A 1 107 ? 28.271 -3.163 -2.932 1.00 64.50 107 ASN A CA 1
ATOM 875 C C . ASN A 1 107 ? 28.858 -3.465 -1.543 1.00 64.50 107 ASN A C 1
ATOM 877 O O . ASN A 1 107 ? 30.058 -3.696 -1.432 1.00 64.50 107 ASN A O 1
ATOM 881 N N . SER A 1 108 ? 28.051 -3.455 -0.482 1.00 59.53 108 SER A N 1
ATOM 882 C CA . SER A 1 108 ? 28.506 -3.842 0.852 1.00 59.53 108 SER A CA 1
ATOM 883 C C . SER A 1 108 ? 27.376 -4.545 1.590 1.00 59.53 108 SER A C 1
ATOM 885 O O . SER A 1 108 ? 26.316 -3.979 1.847 1.00 59.53 108 SER A O 1
ATOM 887 N N . SER A 1 109 ? 27.608 -5.808 1.942 1.00 59.31 109 SER A N 1
ATOM 888 C CA . SER A 1 109 ? 26.679 -6.612 2.744 1.00 59.31 109 SER A CA 1
ATOM 889 C C . SER A 1 109 ? 26.500 -6.062 4.164 1.00 59.31 109 SER A C 1
ATOM 891 O O . SER A 1 109 ? 25.560 -6.453 4.849 1.00 59.31 109 SER A O 1
ATOM 893 N N . GLN A 1 110 ? 27.378 -5.150 4.593 1.00 57.47 110 GLN A N 1
ATOM 894 C CA . GLN A 1 110 ? 27.488 -4.701 5.978 1.00 57.47 110 GLN A CA 1
ATOM 895 C C . GLN A 1 110 ? 27.141 -3.220 6.194 1.00 57.47 110 GLN A C 1
ATOM 897 O O . GLN A 1 110 ? 26.815 -2.841 7.315 1.00 57.47 110 GLN A O 1
ATOM 902 N N . GLU A 1 111 ? 27.146 -2.374 5.153 1.00 55.75 111 GLU A N 1
ATOM 903 C CA . GLU A 1 111 ? 26.761 -0.967 5.316 1.00 55.75 111 GLU A CA 1
ATOM 904 C C . GLU A 1 111 ? 25.304 -0.744 4.916 1.00 55.75 111 GLU A C 1
ATOM 906 O O . GLU A 1 111 ? 24.931 -0.693 3.739 1.00 55.75 111 GLU A O 1
ATOM 911 N N . THR A 1 112 ? 24.462 -0.548 5.922 1.00 70.25 112 THR A N 1
ATOM 912 C CA . THR A 1 112 ? 23.093 -0.085 5.720 1.00 70.25 112 THR A CA 1
ATOM 913 C C . THR A 1 112 ? 23.077 1.397 5.352 1.00 70.25 112 THR A C 1
ATOM 915 O O . THR A 1 112 ? 23.852 2.188 5.888 1.00 70.25 112 THR A O 1
ATOM 918 N N . SER A 1 113 ? 22.169 1.796 4.464 1.00 80.38 113 SER A N 1
ATOM 919 C CA . SER A 1 113 ? 21.917 3.210 4.174 1.00 80.38 113 SER A CA 1
ATOM 920 C C . SER A 1 113 ? 21.527 3.976 5.453 1.00 80.38 113 SER A C 1
ATOM 922 O O . SER A 1 113 ? 20.772 3.433 6.271 1.00 80.38 113 SER A O 1
ATOM 924 N 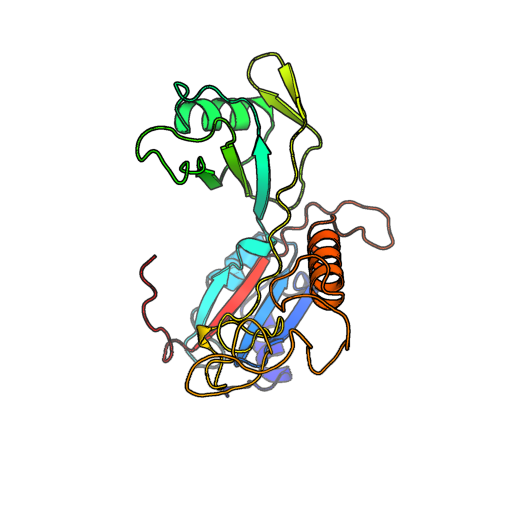N . PRO A 1 114 ? 21.975 5.237 5.624 1.00 85.31 114 PRO A N 1
ATOM 925 C CA . PRO A 1 114 ? 21.489 6.096 6.705 1.00 85.31 114 PRO A CA 1
ATOM 926 C C . PRO A 1 114 ? 19.998 6.432 6.550 1.00 85.31 114 PRO A C 1
ATOM 928 O O . PRO A 1 114 ? 19.352 6.831 7.510 1.00 85.31 114 PRO A O 1
ATOM 931 N N . SER A 1 115 ? 19.419 6.239 5.360 1.00 89.50 115 SER A N 1
ATOM 932 C CA . SER A 1 115 ? 17.983 6.415 5.148 1.00 89.50 115 SER A CA 1
ATOM 933 C C . SER A 1 115 ? 17.178 5.222 5.658 1.00 89.50 115 SER A C 1
ATOM 935 O O . SER A 1 115 ? 17.398 4.080 5.234 1.00 89.50 115 SER A O 1
ATOM 937 N N . VAL A 1 116 ? 16.181 5.507 6.491 1.00 92.31 116 VAL A N 1
ATOM 938 C CA . VAL A 1 116 ? 15.227 4.524 7.013 1.00 92.31 116 VAL A CA 1
ATOM 939 C C . VAL A 1 116 ? 13.889 4.691 6.304 1.00 92.31 116 VAL A C 1
ATOM 941 O O . VAL A 1 116 ? 13.363 5.797 6.203 1.00 92.31 116 VAL A O 1
ATOM 944 N N . LEU A 1 117 ? 13.334 3.589 5.799 1.00 92.94 117 LEU A N 1
ATOM 945 C CA . LEU A 1 117 ? 11.955 3.522 5.333 1.00 92.94 117 LEU A CA 1
ATOM 946 C C . LEU A 1 117 ? 11.051 3.144 6.498 1.00 92.94 117 LEU A C 1
ATOM 948 O O . LEU A 1 117 ? 11.173 2.041 7.033 1.00 92.94 117 LEU A O 1
ATOM 952 N N . VAL A 1 118 ? 10.117 4.030 6.816 1.00 92.25 118 VAL A N 1
ATOM 953 C CA . VAL A 1 118 ? 9.107 3.847 7.856 1.00 92.25 118 VAL A CA 1
ATOM 954 C C . VAL A 1 118 ? 7.755 3.597 7.200 1.00 92.25 118 VAL A C 1
ATOM 956 O O . VAL A 1 118 ? 7.387 4.264 6.231 1.00 92.25 118 VAL A O 1
ATOM 959 N N . THR A 1 119 ? 7.032 2.605 7.712 1.00 90.56 119 THR A N 1
ATOM 960 C CA . THR A 1 119 ? 5.645 2.303 7.351 1.00 90.56 119 THR A CA 1
ATOM 961 C C . THR A 1 119 ? 4.782 2.495 8.585 1.00 90.56 119 THR A C 1
ATOM 963 O O . THR A 1 119 ? 4.974 1.803 9.586 1.00 90.56 119 THR A O 1
ATOM 966 N N . ILE A 1 120 ? 3.830 3.416 8.508 1.00 89.44 120 ILE A N 1
ATOM 967 C CA . ILE A 1 120 ? 2.885 3.710 9.586 1.00 89.44 120 ILE A CA 1
ATOM 968 C C . ILE A 1 120 ? 1.502 3.182 9.237 1.00 89.44 120 ILE A C 1
ATOM 970 O O . ILE A 1 120 ? 1.144 3.090 8.060 1.00 89.44 120 ILE A O 1
ATOM 974 N N . LEU A 1 121 ? 0.730 2.841 10.262 1.00 84.06 121 LEU A N 1
ATOM 975 C CA . LEU A 1 121 ? -0.702 2.639 10.135 1.00 84.06 121 LEU A CA 1
ATOM 976 C C . LEU A 1 121 ? -1.383 4.009 10.031 1.00 84.06 121 LEU A C 1
ATOM 978 O O . LEU A 1 121 ? -1.094 4.914 10.808 1.00 84.06 121 LEU A O 1
ATOM 982 N N . GLY A 1 122 ? -2.289 4.152 9.072 1.00 77.56 122 GLY A N 1
ATOM 983 C CA . GLY A 1 122 ? -2.947 5.410 8.743 1.00 77.56 122 GLY A CA 1
ATOM 984 C C . GLY A 1 122 ? -2.549 5.930 7.365 1.00 77.56 122 GLY A C 1
ATOM 985 O O . GLY A 1 122 ? -1.515 5.577 6.802 1.00 77.56 122 GLY A O 1
ATOM 986 N N . THR A 1 123 ? -3.419 6.763 6.800 1.00 71.44 123 THR A N 1
ATOM 987 C CA . THR A 1 123 ? -3.223 7.397 5.487 1.00 71.44 123 THR A CA 1
ATOM 988 C C . THR A 1 123 ? -2.626 8.797 5.597 1.00 71.44 123 THR A C 1
ATOM 990 O O . THR A 1 123 ? -2.104 9.316 4.613 1.00 71.44 123 THR A O 1
ATOM 993 N N . TYR A 1 124 ? -2.677 9.406 6.782 1.00 75.62 124 TYR A N 1
ATOM 994 C CA . TYR A 1 124 ? -2.109 10.724 7.027 1.00 75.62 124 TYR A CA 1
ATOM 995 C C . TYR A 1 124 ? -0.585 10.635 7.151 1.00 75.62 124 TYR A C 1
ATOM 997 O O . TYR A 1 124 ? -0.063 9.862 7.950 1.00 75.62 124 TYR A O 1
ATOM 1005 N N . LEU A 1 125 ? 0.118 11.420 6.336 1.00 80.50 125 LEU A N 1
ATOM 1006 C CA . LEU A 1 125 ? 1.566 11.590 6.405 1.00 80.50 125 LEU A CA 1
ATOM 1007 C C . LEU A 1 125 ? 1.851 12.961 7.025 1.00 80.50 125 LEU A C 1
ATOM 1009 O O . LEU A 1 125 ? 1.415 13.956 6.446 1.00 80.50 125 LEU A O 1
ATOM 1013 N N . PRO A 1 126 ? 2.557 13.036 8.164 1.00 82.88 126 PRO A N 1
ATOM 1014 C CA . PRO A 1 126 ? 2.942 14.321 8.735 1.00 82.88 126 PRO A CA 1
ATOM 1015 C C . PRO A 1 126 ? 4.014 14.988 7.859 1.00 82.88 126 PRO A C 1
ATOM 1017 O O . PRO A 1 126 ? 4.830 14.299 7.261 1.00 82.88 126 PRO A O 1
ATOM 1020 N N . ASP A 1 127 ? 4.063 16.319 7.787 1.00 84.94 127 ASP A N 1
ATOM 1021 C CA . ASP A 1 127 ? 5.089 17.020 6.987 1.00 84.94 127 ASP A CA 1
ATOM 1022 C C . ASP A 1 127 ? 6.510 16.861 7.563 1.00 84.94 127 ASP A C 1
ATOM 1024 O O . ASP A 1 127 ? 7.518 16.871 6.843 1.00 84.94 127 ASP A O 1
ATOM 1028 N N . SER A 1 128 ? 6.590 16.697 8.879 1.00 89.94 128 SER A N 1
ATOM 1029 C CA . SER A 1 128 ? 7.810 16.467 9.639 1.00 89.94 128 SER A CA 1
ATOM 1030 C C . SER A 1 128 ? 7.533 15.537 10.813 1.00 89.94 128 SER A C 1
ATOM 1032 O O . SER A 1 128 ? 6.404 15.419 11.282 1.00 89.94 128 SER A O 1
ATOM 1034 N N . VAL A 1 129 ? 8.584 14.882 11.286 1.00 92.19 129 VAL A N 1
ATOM 1035 C CA . VAL A 1 129 ? 8.567 14.083 12.509 1.00 92.19 129 VAL A CA 1
ATOM 1036 C C . VAL A 1 129 ? 9.595 14.644 13.476 1.00 92.19 129 VAL A C 1
ATOM 1038 O O . VAL A 1 129 ? 10.679 15.073 13.076 1.00 92.19 129 VAL A O 1
ATOM 1041 N N . LYS A 1 130 ? 9.252 14.663 14.754 1.00 93.25 130 LYS A N 1
ATOM 1042 C CA . LYS A 1 130 ? 10.173 14.953 15.836 1.00 93.25 130 LYS A CA 1
ATOM 1043 C C . LYS A 1 130 ? 11.008 13.709 16.105 1.00 93.25 130 LYS A C 1
ATOM 1045 O O . LYS A 1 130 ? 10.447 12.654 16.392 1.00 93.25 130 LYS A O 1
ATOM 1050 N N . ILE A 1 131 ? 12.319 13.861 15.972 1.00 91.06 131 ILE A N 1
ATOM 1051 C CA . ILE A 1 131 ? 13.313 12.826 16.249 1.00 91.06 131 ILE A CA 1
ATOM 1052 C C . ILE A 1 131 ? 14.333 13.435 17.202 1.00 91.06 131 ILE A C 1
ATOM 1054 O O . ILE A 1 131 ? 14.935 14.473 16.908 1.00 91.06 131 ILE A O 1
ATOM 1058 N N . TRP A 1 132 ? 14.494 12.827 18.371 1.00 87.88 132 TRP A N 1
ATOM 1059 C CA . TRP A 1 132 ? 15.234 13.368 19.507 1.00 87.88 132 TRP A CA 1
ATOM 1060 C C . TRP A 1 132 ? 14.704 14.756 19.914 1.00 87.88 132 TRP A C 1
ATOM 1062 O O . TRP A 1 132 ? 13.636 14.891 20.514 1.00 87.88 132 TRP A O 1
ATOM 1072 N N . PHE A 1 133 ? 15.445 15.809 19.568 1.00 87.38 133 PHE A N 1
ATOM 1073 C CA . PHE A 1 133 ? 15.136 17.203 19.887 1.00 87.38 133 PHE A CA 1
ATOM 1074 C C . PHE A 1 133 ? 14.942 18.067 18.635 1.00 87.38 133 PHE A C 1
ATOM 1076 O O . PHE A 1 133 ? 14.813 19.285 18.748 1.00 87.38 133 PHE A O 1
ATOM 1083 N N . ILE A 1 134 ? 14.925 17.460 17.444 1.00 91.75 134 ILE A N 1
ATOM 1084 C CA . ILE A 1 134 ? 14.807 18.167 16.168 1.00 91.75 134 ILE A CA 1
ATOM 1085 C C . ILE A 1 134 ? 13.538 17.755 15.422 1.00 91.75 134 ILE A C 1
ATOM 1087 O O . ILE A 1 134 ? 13.128 16.599 15.445 1.00 91.75 134 ILE A O 1
ATOM 1091 N N . ASN A 1 135 ? 12.929 18.710 14.720 1.00 92.38 135 ASN A N 1
ATOM 1092 C CA . ASN A 1 135 ? 11.864 18.427 13.763 1.00 92.38 135 ASN A CA 1
ATOM 1093 C C . ASN A 1 135 ? 12.493 18.162 12.399 1.00 92.38 135 ASN A C 1
ATOM 1095 O O . ASN A 1 135 ? 13.001 19.076 11.746 1.00 92.38 135 ASN A O 1
ATOM 1099 N N . GLN A 1 136 ? 12.456 16.910 11.967 1.00 91.69 136 GLN A N 1
ATOM 1100 C CA . GLN A 1 136 ? 13.028 16.478 10.708 1.00 91.69 136 GLN A CA 1
ATOM 1101 C C . GLN A 1 136 ? 11.944 16.359 9.639 1.00 91.69 136 GLN A C 1
ATOM 1103 O O . GLN A 1 136 ? 10.915 15.709 9.825 1.00 91.69 136 GLN A O 1
ATOM 1108 N N . LYS A 1 137 ? 12.179 16.981 8.483 1.00 91.50 137 LYS A N 1
ATOM 1109 C CA . LYS A 1 137 ? 11.279 16.869 7.335 1.00 91.50 137 LYS A CA 1
ATOM 1110 C C . LYS A 1 137 ? 11.346 15.460 6.751 1.00 91.50 137 LYS A C 1
ATOM 1112 O O . LYS A 1 137 ? 12.436 14.966 6.455 1.00 91.50 137 LYS A O 1
ATOM 1117 N N . ILE A 1 138 ? 10.188 14.843 6.533 1.00 91.00 138 ILE A N 1
ATOM 1118 C CA . ILE A 1 138 ? 10.127 13.520 5.911 1.00 91.00 138 ILE A CA 1
ATOM 1119 C C . ILE A 1 138 ? 10.196 13.622 4.387 1.00 91.00 138 ILE A C 1
ATOM 1121 O O . ILE A 1 138 ? 9.830 14.630 3.779 1.00 91.00 138 ILE A O 1
ATOM 1125 N N . GLN A 1 139 ? 10.648 12.548 3.745 1.00 89.38 139 GLN A N 1
ATOM 1126 C CA . GLN A 1 139 ? 10.596 12.405 2.294 1.00 89.38 139 GLN A CA 1
ATOM 1127 C C . GLN A 1 139 ? 9.536 11.371 1.915 1.00 89.38 139 GLN A C 1
ATOM 1129 O O . GLN A 1 139 ? 9.592 10.219 2.347 1.00 89.38 139 GLN A O 1
ATOM 1134 N N . SER A 1 140 ? 8.572 11.751 1.077 1.00 83.12 140 SER A N 1
ATOM 1135 C CA . SER A 1 140 ? 7.565 10.811 0.585 1.00 83.12 140 SER A CA 1
ATOM 1136 C C . SER A 1 140 ? 8.205 9.740 -0.304 1.00 83.12 140 SER A C 1
ATOM 1138 O O . SER A 1 140 ? 9.012 10.024 -1.196 1.00 83.12 140 SER A O 1
ATOM 1140 N N . LEU A 1 141 ? 7.850 8.472 -0.071 1.00 82.69 141 LEU A N 1
ATOM 1141 C CA . LEU A 1 141 ? 8.331 7.378 -0.909 1.00 82.69 141 LEU A CA 1
ATOM 1142 C C . LEU A 1 141 ? 7.399 7.197 -2.110 1.00 82.69 141 LEU A C 1
ATOM 1144 O O . LEU A 1 141 ? 6.420 6.459 -2.029 1.00 82.69 141 LEU A O 1
ATOM 1148 N N . ILE A 1 142 ? 7.744 7.793 -3.251 1.00 79.12 142 ILE A N 1
ATOM 1149 C CA . ILE A 1 142 ? 7.039 7.522 -4.511 1.00 79.12 142 ILE A CA 1
ATOM 1150 C C . ILE A 1 142 ? 7.537 6.195 -5.085 1.00 79.12 142 ILE A C 1
ATOM 1152 O O . ILE A 1 142 ? 8.696 6.071 -5.501 1.00 79.12 142 ILE A O 1
ATOM 1156 N N . ASP A 1 143 ? 6.651 5.197 -5.132 1.00 79.19 143 ASP A N 1
ATOM 1157 C CA . ASP A 1 143 ? 6.965 3.912 -5.749 1.00 79.19 143 ASP A CA 1
ATOM 1158 C C . ASP A 1 143 ? 7.339 4.098 -7.229 1.00 79.19 143 ASP A C 1
ATOM 1160 O O . ASP A 1 143 ? 6.824 4.956 -7.951 1.00 79.19 143 ASP A O 1
ATOM 1164 N N . ARG A 1 144 ? 8.254 3.259 -7.717 1.00 82.06 144 ARG A N 1
ATOM 1165 C CA . ARG A 1 144 ? 8.606 3.257 -9.140 1.00 82.06 144 ARG A CA 1
ATOM 1166 C C . ARG A 1 144 ? 7.484 2.589 -9.948 1.00 82.06 144 ARG A C 1
ATOM 1168 O O . ARG A 1 144 ? 7.039 1.510 -9.542 1.00 82.06 144 ARG A O 1
ATOM 1175 N N . PRO A 1 145 ? 7.085 3.155 -11.107 1.00 83.88 145 PRO A N 1
ATOM 1176 C CA . PRO A 1 145 ? 6.196 2.491 -12.053 1.00 83.88 145 PRO A CA 1
ATOM 1177 C C . PRO A 1 145 ? 6.637 1.054 -12.310 1.00 83.88 145 PRO A C 1
ATOM 1179 O O . PRO A 1 145 ? 7.764 0.802 -12.745 1.00 83.88 145 PRO A O 1
ATOM 1182 N N . ARG A 1 146 ? 5.756 0.097 -12.009 1.00 84.25 146 ARG A N 1
ATOM 1183 C CA . ARG A 1 146 ? 6.060 -1.322 -12.198 1.00 84.25 146 ARG A CA 1
ATOM 1184 C C . ARG A 1 146 ? 5.878 -1.672 -13.667 1.00 84.25 146 ARG A C 1
ATOM 1186 O O . ARG A 1 146 ? 4.758 -1.771 -14.153 1.00 84.25 146 ARG A O 1
ATOM 1193 N N . GLN A 1 147 ? 6.991 -1.885 -14.352 1.00 85.19 147 GLN A N 1
ATOM 1194 C CA . GLN A 1 147 ? 7.007 -2.322 -15.740 1.00 85.19 147 GLN A CA 1
ATOM 1195 C C . GLN A 1 147 ? 7.174 -3.845 -15.812 1.00 85.19 147 GLN A C 1
ATOM 1197 O O . GLN A 1 147 ? 8.038 -4.416 -15.143 1.00 85.19 147 GLN A O 1
ATOM 1202 N N . CYS A 1 148 ? 6.352 -4.517 -16.618 1.00 86.44 148 CYS A N 1
ATOM 1203 C CA . CYS A 1 148 ? 6.511 -5.938 -16.907 1.00 86.44 148 CYS A CA 1
ATOM 1204 C C . CYS A 1 148 ? 7.876 -6.183 -17.559 1.00 86.44 148 CYS A C 1
ATOM 1206 O O . CYS A 1 148 ? 8.173 -5.626 -18.607 1.00 86.44 148 CYS A O 1
ATOM 1208 N N . THR A 1 149 ? 8.695 -7.055 -16.980 1.00 86.00 149 THR A N 1
ATOM 1209 C CA . THR A 1 149 ? 10.042 -7.337 -17.505 1.00 86.00 149 THR A CA 1
ATOM 1210 C C . THR A 1 149 ? 10.034 -8.199 -18.773 1.00 86.00 149 THR A C 1
ATOM 1212 O O . THR A 1 149 ? 11.048 -8.263 -19.459 1.00 86.00 149 THR A O 1
ATOM 1215 N N . LYS A 1 150 ? 8.900 -8.843 -19.103 1.00 87.12 150 LYS A N 1
ATOM 1216 C CA . LYS A 1 150 ? 8.750 -9.647 -20.329 1.00 87.12 150 LYS A CA 1
ATOM 1217 C C . LYS A 1 150 ? 8.371 -8.814 -21.544 1.00 87.12 150 LYS A C 1
ATOM 1219 O O . LYS A 1 150 ? 9.007 -8.930 -22.576 1.00 87.12 150 LYS A O 1
ATOM 1224 N N . CYS A 1 151 ? 7.325 -7.995 -21.439 1.00 84.94 151 CYS A N 1
ATOM 1225 C CA . CYS A 1 151 ? 6.777 -7.252 -22.583 1.00 84.94 151 CYS A CA 1
ATOM 1226 C C . CYS A 1 151 ? 6.798 -5.730 -22.409 1.00 84.94 151 CYS A C 1
ATOM 1228 O O . CYS A 1 151 ? 6.233 -5.008 -23.229 1.00 84.94 151 CYS A O 1
ATOM 1230 N N . PHE A 1 152 ? 7.379 -5.244 -21.311 1.00 82.81 152 PHE A N 1
ATOM 1231 C CA . PHE A 1 152 ? 7.541 -3.825 -20.994 1.00 82.81 152 PHE A CA 1
ATOM 1232 C C . PHE A 1 152 ? 6.247 -3.009 -20.852 1.00 82.81 152 PHE A C 1
ATOM 1234 O O . PHE A 1 152 ? 6.269 -1.778 -20.817 1.00 82.81 152 PHE A O 1
ATOM 1241 N N . SER A 1 153 ? 5.110 -3.691 -20.713 1.00 81.94 153 SER A N 1
ATOM 1242 C CA . SER A 1 153 ? 3.816 -3.079 -20.416 1.00 81.94 153 SER A CA 1
ATOM 1243 C C . SER A 1 153 ? 3.695 -2.696 -18.937 1.00 81.94 153 SER A C 1
ATOM 1245 O O . SER A 1 153 ? 4.173 -3.421 -18.068 1.00 81.94 153 SER A O 1
ATOM 1247 N N . PHE A 1 154 ? 2.998 -1.597 -18.644 1.00 81.94 154 PHE A N 1
ATOM 1248 C CA . PHE A 1 154 ? 2.686 -1.159 -17.274 1.00 81.94 154 PHE A CA 1
ATOM 1249 C C . PHE A 1 154 ? 1.368 -1.746 -16.732 1.00 81.94 154 PHE A C 1
ATOM 1251 O O . PHE A 1 154 ? 1.080 -1.643 -15.547 1.00 81.94 154 PHE A O 1
ATOM 1258 N N . PHE A 1 155 ? 0.565 -2.411 -17.571 1.00 79.56 155 PHE A N 1
ATOM 1259 C CA . PHE A 1 155 ? -0.804 -2.810 -17.209 1.00 79.56 155 PHE A CA 1
ATOM 1260 C C . PHE A 1 155 ? -0.912 -4.134 -16.441 1.00 79.56 155 PHE A C 1
ATOM 1262 O O . PHE A 1 155 ? -1.993 -4.496 -15.977 1.00 79.56 155 PHE A O 1
ATOM 1269 N N . HIS A 1 156 ? 0.174 -4.899 -16.329 1.00 79.69 156 HIS A N 1
ATOM 1270 C CA . HIS A 1 156 ? 0.158 -6.189 -15.645 1.00 79.69 156 HIS A CA 1
ATOM 1271 C C . HIS A 1 156 ? 1.503 -6.518 -15.000 1.00 79.69 156 HIS A C 1
ATOM 1273 O O . HIS A 1 156 ? 2.560 -6.025 -15.386 1.00 79.69 156 HIS A O 1
ATOM 1279 N N . ARG A 1 157 ? 1.456 -7.414 -14.009 1.00 79.56 157 ARG A N 1
ATOM 1280 C CA . ARG A 1 157 ? 2.654 -7.960 -13.363 1.00 79.56 157 ARG A CA 1
ATOM 1281 C C . ARG A 1 157 ? 3.308 -9.003 -14.263 1.00 79.56 157 ARG A C 1
ATOM 1283 O O . ARG A 1 157 ? 2.602 -9.820 -14.846 1.00 79.56 157 ARG A O 1
ATOM 1290 N N . THR A 1 158 ? 4.641 -9.065 -14.260 1.00 84.31 158 THR A N 1
ATOM 1291 C CA . THR A 1 158 ? 5.431 -10.048 -15.027 1.00 84.31 158 THR A CA 1
ATOM 1292 C C . THR A 1 158 ? 4.932 -11.487 -14.867 1.00 84.31 158 THR A C 1
ATOM 1294 O O . THR A 1 158 ? 4.872 -12.229 -15.841 1.00 84.31 158 THR A O 1
ATOM 1297 N N . ARG A 1 159 ? 4.528 -11.884 -13.652 1.00 83.50 159 ARG A N 1
ATOM 1298 C CA . ARG A 1 159 ? 4.070 -13.253 -13.353 1.00 83.50 159 ARG A CA 1
ATOM 1299 C C . ARG A 1 159 ? 2.776 -13.658 -14.075 1.00 83.50 159 ARG A C 1
ATOM 1301 O O . ARG A 1 159 ? 2.538 -14.843 -14.228 1.00 83.50 159 ARG A O 1
ATOM 1308 N N . ILE A 1 160 ? 1.955 -12.692 -14.488 1.00 83.75 160 ILE A N 1
ATOM 1309 C CA . ILE A 1 160 ? 0.674 -12.915 -15.190 1.00 83.75 160 ILE A CA 1
ATOM 1310 C C . ILE A 1 160 ? 0.845 -12.602 -16.690 1.00 83.75 160 ILE A C 1
ATOM 1312 O O . ILE A 1 160 ? -0.109 -12.562 -17.453 1.00 83.75 160 ILE A O 1
ATOM 1316 N N . CYS A 1 161 ? 2.070 -12.311 -17.131 1.00 85.81 161 CYS A N 1
ATOM 1317 C CA . CYS A 1 161 ? 2.334 -12.008 -18.524 1.00 85.81 161 CYS A CA 1
ATOM 1318 C C . CYS A 1 161 ? 2.382 -13.302 -19.344 1.00 85.81 161 CYS A C 1
ATOM 1320 O O . CYS A 1 161 ? 3.272 -14.134 -19.140 1.00 85.81 161 CYS A O 1
ATOM 1322 N N . GLU A 1 162 ? 1.451 -13.407 -20.288 1.00 87.81 162 GLU A N 1
ATOM 1323 C CA . GLU A 1 162 ? 1.341 -14.494 -21.272 1.00 87.81 162 GLU A CA 1
ATOM 1324 C C . GLU A 1 162 ? 2.184 -14.237 -22.533 1.00 87.81 162 GLU A C 1
ATOM 1326 O O . GLU A 1 162 ? 2.336 -15.117 -23.372 1.00 87.81 162 GLU A O 1
ATOM 1331 N N . LYS A 1 163 ? 2.759 -13.034 -22.678 1.00 85.88 163 LYS A N 1
ATOM 1332 C CA . LYS A 1 163 ? 3.600 -12.683 -23.830 1.00 85.88 163 LYS A CA 1
ATOM 1333 C C . LYS A 1 163 ? 5.005 -13.272 -23.695 1.00 85.88 163 LYS A C 1
ATOM 1335 O O . LYS A 1 163 ? 5.560 -13.344 -22.594 1.00 85.88 163 LYS A O 1
ATOM 1340 N N . SER A 1 164 ? 5.600 -13.600 -24.839 1.00 86.94 164 SER A N 1
ATOM 1341 C CA . SER A 1 164 ? 7.011 -13.976 -24.950 1.00 86.94 164 SER A CA 1
ATOM 1342 C C . SER A 1 164 ? 7.942 -12.831 -24.542 1.00 86.94 164 SER A C 1
ATOM 1344 O O . SER A 1 164 ? 7.555 -11.658 -24.554 1.00 86.94 164 SER A O 1
ATOM 1346 N N . GLN A 1 165 ? 9.176 -13.179 -24.171 1.00 87.94 165 GLN A N 1
ATOM 1347 C CA . GLN A 1 165 ? 10.201 -12.210 -23.792 1.00 87.94 165 GLN A CA 1
ATOM 1348 C C . GLN A 1 165 ? 10.530 -11.301 -24.983 1.00 87.94 165 GLN A C 1
ATOM 1350 O O . GLN A 1 165 ? 11.031 -11.753 -26.009 1.00 87.94 165 GLN A O 1
ATOM 1355 N N . ALA A 1 166 ? 10.245 -10.014 -24.829 1.00 85.81 166 ALA A N 1
ATOM 1356 C CA . ALA A 1 166 ? 10.626 -8.975 -25.764 1.00 85.81 166 ALA A CA 1
ATOM 1357 C C . ALA A 1 166 ? 12.048 -8.485 -25.471 1.00 85.81 166 ALA A C 1
ATOM 1359 O O . ALA A 1 166 ? 12.537 -8.532 -24.334 1.00 85.81 166 ALA A O 1
ATOM 1360 N N . CYS A 1 167 ? 12.698 -7.967 -26.506 1.00 84.00 167 CYS A N 1
ATOM 1361 C CA . CYS A 1 167 ? 14.000 -7.337 -26.403 1.00 84.00 167 CYS A CA 1
ATOM 1362 C C . CYS A 1 167 ? 13.910 -5.971 -25.710 1.00 84.00 167 CYS A C 1
ATOM 1364 O O . CYS A 1 167 ? 13.053 -5.147 -26.025 1.00 84.00 167 CYS A O 1
ATOM 1366 N N . HIS A 1 168 ? 14.835 -5.703 -24.790 1.00 78.69 168 HIS A N 1
ATOM 1367 C CA . HIS A 1 168 ? 14.916 -4.448 -24.034 1.00 78.69 168 HIS A CA 1
ATOM 1368 C C . HIS A 1 168 ? 15.393 -3.240 -24.863 1.00 78.69 168 HIS A C 1
ATOM 1370 O O . HIS A 1 168 ? 15.349 -2.114 -24.369 1.00 78.69 168 HIS A O 1
ATOM 1376 N N . LEU A 1 169 ? 15.869 -3.457 -26.093 1.00 76.88 169 LEU A N 1
ATOM 1377 C CA . LEU A 1 169 ? 16.319 -2.393 -26.996 1.00 76.88 169 LEU A CA 1
ATOM 1378 C C . LEU A 1 169 ? 15.218 -1.990 -27.982 1.00 76.88 169 LEU A C 1
ATOM 1380 O O . LEU A 1 169 ? 14.900 -0.809 -28.091 1.00 76.88 169 LEU A O 1
ATOM 1384 N N . CYS A 1 170 ? 14.612 -2.966 -28.664 1.00 75.62 170 CYS A N 1
ATOM 1385 C CA . CYS A 1 170 ? 13.647 -2.721 -29.742 1.00 75.62 170 CYS A CA 1
ATOM 1386 C C . CYS A 1 170 ? 12.196 -3.102 -29.399 1.00 75.62 170 CYS A C 1
ATOM 1388 O O . CYS A 1 170 ? 11.279 -2.751 -30.135 1.00 75.62 170 CYS A O 1
ATOM 1390 N N . GLY A 1 171 ? 11.949 -3.815 -28.294 1.00 75.00 171 GLY A N 1
ATOM 1391 C CA . GLY A 1 171 ? 10.594 -4.169 -27.850 1.00 75.00 171 GLY A CA 1
ATOM 1392 C C . GLY A 1 171 ? 9.901 -5.290 -28.589 1.00 75.00 171 GLY A C 1
ATOM 1393 O O . GLY A 1 171 ? 8.774 -5.640 -28.235 1.00 75.00 171 GLY A O 1
ATOM 1394 N N . THR A 1 172 ? 10.544 -5.847 -29.606 1.00 80.56 172 THR A N 1
ATOM 1395 C CA . THR A 1 172 ? 10.021 -6.971 -30.372 1.00 80.56 172 THR A CA 1
ATOM 1396 C C . THR A 1 172 ? 10.604 -8.280 -29.857 1.00 80.56 172 THR A C 1
ATOM 1398 O O . THR A 1 172 ? 11.607 -8.311 -29.138 1.00 80.56 172 THR A O 1
ATOM 1401 N N . VAL A 1 173 ? 9.929 -9.378 -30.182 1.00 84.81 173 VAL A N 1
ATOM 1402 C CA . VAL A 1 173 ? 10.406 -10.726 -29.878 1.00 84.81 173 VAL A CA 1
ATOM 1403 C C . VAL A 1 173 ? 11.307 -11.156 -31.029 1.00 84.81 173 VAL A C 1
ATOM 1405 O O . VAL A 1 173 ? 10.861 -11.192 -32.173 1.00 84.81 173 VAL A O 1
ATOM 1408 N N . HIS A 1 174 ? 12.567 -11.459 -30.733 1.00 84.06 174 HIS A N 1
ATOM 1409 C CA . HIS A 1 174 ? 13.519 -11.995 -31.701 1.00 84.06 174 HIS A CA 1
ATOM 1410 C C . HIS A 1 174 ? 14.503 -12.944 -31.011 1.00 84.06 174 HIS A C 1
ATOM 1412 O O . HIS A 1 174 ? 14.711 -12.868 -29.799 1.00 84.06 174 HIS A O 1
ATOM 1418 N N . VAL A 1 175 ? 15.111 -13.831 -31.797 1.00 81.38 175 VAL A N 1
ATOM 1419 C CA . VAL A 1 175 ? 16.172 -14.747 -31.359 1.00 81.38 175 VAL A CA 1
ATOM 1420 C C . VAL A 1 175 ? 17.499 -14.228 -31.914 1.00 81.38 175 VAL A C 1
ATOM 1422 O O . VAL A 1 175 ? 17.565 -13.850 -33.079 1.00 81.38 175 VAL A O 1
ATOM 1425 N N . GLY A 1 176 ? 18.542 -14.172 -31.084 1.00 80.81 176 GLY A N 1
ATOM 1426 C CA . GLY A 1 176 ? 19.854 -13.641 -31.475 1.00 80.81 176 GLY A CA 1
ATOM 1427 C C . GLY A 1 176 ? 20.036 -12.138 -31.204 1.00 80.81 176 GLY A C 1
ATOM 1428 O O . GLY A 1 176 ? 19.169 -11.509 -30.585 1.00 80.81 176 GLY A O 1
ATOM 1429 N N . PRO A 1 177 ? 21.183 -11.556 -31.603 1.00 82.69 177 PRO A N 1
ATOM 14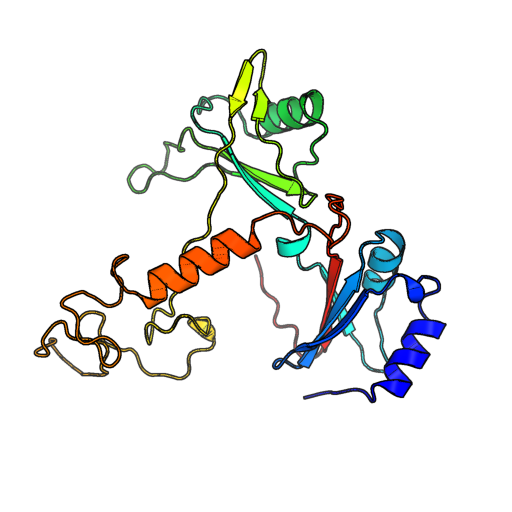30 C CA . PRO A 1 177 ? 21.518 -10.165 -31.313 1.00 82.69 177 PRO A CA 1
ATOM 1431 C C . PRO A 1 177 ? 20.509 -9.201 -31.947 1.00 82.69 177 PRO A C 1
ATOM 1433 O O . PRO A 1 177 ? 20.064 -9.379 -33.079 1.00 82.69 177 PRO A O 1
ATOM 1436 N N . CYS A 1 178 ? 20.141 -8.161 -31.200 1.00 82.00 178 CYS A N 1
ATOM 1437 C CA . CYS A 1 178 ? 19.185 -7.162 -31.660 1.00 82.00 178 CYS A CA 1
ATOM 1438 C C . CYS A 1 178 ? 19.795 -6.314 -32.780 1.00 82.00 178 CYS A C 1
ATOM 1440 O O . CYS A 1 178 ? 20.683 -5.509 -32.524 1.00 82.00 178 CYS A O 1
ATOM 1442 N N . GLN A 1 179 ? 19.275 -6.454 -33.999 1.00 78.25 179 GLN A N 1
ATOM 1443 C CA . GLN A 1 179 ? 19.632 -5.596 -35.139 1.00 78.25 179 GLN A CA 1
ATOM 1444 C C . GLN A 1 179 ? 18.634 -4.449 -35.365 1.00 78.25 179 GLN A C 1
ATOM 1446 O O . GLN A 1 179 ? 18.835 -3.598 -36.227 1.00 78.25 179 GLN A O 1
ATOM 1451 N N . GLY A 1 180 ? 17.539 -4.415 -34.599 1.00 66.88 180 GLY A N 1
ATOM 1452 C CA . GLY A 1 180 ? 16.556 -3.341 -34.685 1.00 66.88 180 GLY A CA 1
ATOM 1453 C C . GLY A 1 180 ? 17.106 -2.029 -34.114 1.00 66.88 180 GLY A C 1
ATOM 1454 O O . GLY A 1 180 ? 17.820 -2.060 -33.108 1.00 66.88 180 GLY A O 1
ATOM 1455 N N . PRO A 1 181 ? 16.749 -0.865 -34.691 1.00 66.69 181 PRO A N 1
ATOM 1456 C CA . PRO A 1 181 ? 17.046 0.411 -34.054 1.00 66.69 181 PRO A CA 1
ATOM 1457 C C . PRO A 1 181 ? 16.361 0.466 -32.680 1.00 66.69 181 PRO A C 1
ATOM 1459 O O . PRO A 1 181 ? 15.334 -0.186 -32.472 1.00 66.69 181 PRO A O 1
ATOM 1462 N N . ALA A 1 182 ? 16.887 1.272 -31.752 1.00 61.59 182 ALA A N 1
ATOM 1463 C CA . ALA A 1 182 ? 16.219 1.584 -30.485 1.00 61.59 182 ALA A CA 1
ATOM 1464 C C . ALA A 1 182 ? 14.956 2.427 -30.754 1.00 61.59 182 ALA A C 1
ATOM 1466 O O . ALA A 1 182 ? 14.918 3.636 -30.536 1.00 61.59 182 ALA A O 1
ATOM 1467 N N . LYS A 1 183 ? 13.938 1.798 -31.339 1.00 56.75 183 LYS A N 1
ATOM 1468 C CA . LYS A 1 183 ? 12.664 2.383 -31.741 1.00 56.75 183 LYS A CA 1
ATOM 1469 C C . LYS A 1 183 ? 11.564 1.529 -31.147 1.00 56.75 183 LYS A C 1
ATOM 1471 O O . LYS A 1 183 ? 11.542 0.318 -31.336 1.00 56.75 183 LYS A O 1
ATOM 1476 N N . TYR A 1 184 ? 10.646 2.182 -30.441 1.00 62.22 184 TYR A N 1
ATOM 1477 C CA . TYR A 1 184 ? 9.495 1.521 -29.842 1.00 62.22 184 TYR A CA 1
ATOM 1478 C C . TYR A 1 184 ? 8.209 1.764 -30.630 1.00 62.22 184 TYR A C 1
ATOM 1480 O O . TYR A 1 184 ? 7.944 2.879 -31.087 1.00 62.22 184 TYR A O 1
ATOM 1488 N N . SER A 1 185 ? 7.376 0.724 -30.685 1.00 49.50 185 SER A N 1
ATOM 1489 C CA . SER A 1 185 ? 6.185 0.569 -31.533 1.00 49.50 185 SER A CA 1
ATOM 1490 C C . SER A 1 185 ? 5.077 1.613 -31.324 1.00 49.50 185 SER A C 1
ATOM 1492 O O . SER A 1 185 ? 4.246 1.778 -32.205 1.00 49.50 185 SER A O 1
ATOM 1494 N N . ASN A 1 186 ? 5.062 2.336 -30.193 1.00 53.00 186 ASN A N 1
ATOM 1495 C CA . ASN A 1 186 ? 3.957 3.242 -29.828 1.00 53.00 186 ASN A CA 1
ATOM 1496 C C . ASN A 1 186 ? 4.345 4.725 -29.658 1.00 53.00 186 ASN A C 1
ATOM 1498 O O . ASN A 1 186 ? 3.458 5.544 -29.435 1.00 53.00 186 ASN A O 1
ATOM 1502 N N . CYS A 1 187 ? 5.632 5.100 -29.704 1.00 56.47 187 CYS A N 1
ATOM 1503 C CA . CYS A 1 187 ? 6.045 6.504 -29.498 1.00 56.47 187 CYS A CA 1
ATOM 1504 C C . CYS A 1 187 ? 7.123 7.022 -30.465 1.00 56.47 187 CYS A C 1
ATOM 1506 O O . CYS A 1 187 ? 7.427 8.206 -30.391 1.00 56.47 187 CYS A O 1
ATOM 1508 N N . GLN A 1 188 ? 7.720 6.178 -31.322 1.00 59.34 188 GLN A N 1
ATOM 1509 C CA . GLN A 1 188 ? 8.750 6.531 -32.327 1.00 59.34 188 GLN A CA 1
ATOM 1510 C C . GLN A 1 188 ? 9.997 7.319 -31.836 1.00 59.34 188 GLN A C 1
ATOM 1512 O O . GLN A 1 188 ? 10.886 7.594 -32.634 1.00 59.34 188 GLN A O 1
ATOM 1517 N N . GLY A 1 189 ? 10.118 7.657 -30.548 1.00 60.88 189 GLY A N 1
ATOM 1518 C CA . GLY A 1 189 ? 11.232 8.451 -30.015 1.00 60.88 189 GLY A CA 1
ATOM 1519 C C . GLY A 1 189 ? 12.530 7.656 -29.770 1.00 60.88 189 GLY A C 1
ATOM 1520 O O . GLY A 1 189 ? 12.461 6.450 -29.516 1.00 60.88 189 GLY A O 1
ATOM 1521 N N . PRO A 1 190 ? 13.704 8.320 -29.741 1.00 65.69 190 PRO A N 1
ATOM 1522 C CA . PRO A 1 190 ? 15.028 7.691 -29.631 1.00 65.69 190 PRO A CA 1
ATOM 1523 C C . PRO A 1 190 ? 15.401 7.371 -28.173 1.00 65.69 190 PRO A C 1
ATOM 1525 O O . PRO A 1 190 ? 16.188 8.069 -27.539 1.00 65.69 190 PRO A O 1
ATOM 1528 N N . HIS A 1 191 ? 14.793 6.343 -27.589 1.00 68.12 191 HIS A N 1
ATOM 1529 C CA . HIS A 1 191 ? 15.041 5.959 -26.195 1.00 68.12 191 HIS A CA 1
ATOM 1530 C C . HIS A 1 191 ? 14.693 4.490 -25.955 1.00 68.12 191 HIS A C 1
ATOM 1532 O O . HIS A 1 191 ? 13.807 3.939 -26.607 1.00 68.12 191 HIS A O 1
ATOM 1538 N N . SER A 1 192 ? 15.383 3.862 -24.998 1.00 64.25 192 SER A N 1
ATOM 1539 C CA . SER A 1 192 ? 15.076 2.494 -24.578 1.00 64.25 192 SER A CA 1
ATOM 1540 C C . SER A 1 192 ? 13.730 2.419 -23.849 1.00 64.25 192 SER A C 1
ATOM 1542 O O . SER A 1 192 ? 13.260 3.383 -23.241 1.00 64.25 192 SER A O 1
ATOM 1544 N N . VAL A 1 193 ? 13.130 1.231 -23.841 1.00 64.44 193 VAL A N 1
ATOM 1545 C CA . VAL A 1 193 ? 11.834 0.951 -23.187 1.00 64.44 193 VAL A CA 1
ATOM 1546 C C . VAL A 1 193 ? 11.848 1.153 -21.681 1.00 64.44 193 VAL A C 1
ATOM 1548 O O . VAL A 1 193 ? 10.819 1.410 -21.059 1.00 64.44 193 VAL A O 1
ATOM 1551 N N . THR A 1 194 ? 13.024 0.964 -21.096 1.00 68.06 194 THR A N 1
ATOM 1552 C CA . THR A 1 194 ? 13.284 1.102 -19.667 1.00 68.06 194 THR A CA 1
ATOM 1553 C C . THR A 1 194 ? 13.644 2.541 -19.295 1.00 68.06 194 THR A C 1
ATOM 1555 O O . THR A 1 194 ? 13.827 2.847 -18.115 1.00 68.06 194 THR A O 1
ATOM 1558 N N . SER A 1 195 ? 13.742 3.446 -20.278 1.00 72.38 195 SER A N 1
ATOM 1559 C CA . SER A 1 195 ? 14.100 4.837 -20.040 1.00 72.38 195 SER A CA 1
ATOM 1560 C C . SER A 1 195 ? 13.013 5.586 -19.269 1.00 72.38 195 SER A C 1
ATOM 1562 O O . SER A 1 195 ? 11.829 5.567 -19.608 1.00 72.38 195 SER A O 1
ATOM 1564 N N . LYS A 1 196 ? 13.445 6.380 -18.284 1.00 75.81 196 LYS A N 1
ATOM 1565 C CA . LYS A 1 196 ? 12.587 7.314 -17.532 1.00 75.81 196 LYS A CA 1
ATOM 1566 C C . LYS A 1 196 ? 12.043 8.459 -18.398 1.00 75.81 196 LYS A C 1
ATOM 1568 O O . LYS A 1 196 ? 11.135 9.173 -17.969 1.00 75.81 196 LYS A O 1
ATOM 1573 N N . THR A 1 197 ? 12.600 8.663 -19.594 1.00 73.88 197 THR A N 1
ATOM 1574 C CA . THR A 1 197 ? 12.094 9.639 -20.571 1.00 73.88 197 THR A CA 1
ATOM 1575 C C . THR A 1 197 ? 10.847 9.147 -21.303 1.00 73.88 197 THR A C 1
ATOM 1577 O O . THR A 1 197 ? 10.176 9.958 -21.935 1.00 73.88 197 THR A O 1
ATOM 1580 N N . TYR A 1 198 ? 10.487 7.864 -21.163 1.00 73.94 198 TYR A N 1
ATOM 1581 C CA . TYR A 1 198 ? 9.330 7.284 -21.833 1.00 73.94 198 TYR A CA 1
ATOM 1582 C C . TYR A 1 198 ? 8.016 7.951 -21.382 1.00 73.94 198 TYR A C 1
ATOM 1584 O O . TYR A 1 198 ? 7.725 7.970 -20.179 1.00 73.94 198 TYR A O 1
ATOM 1592 N N . PRO A 1 199 ? 7.182 8.478 -22.304 1.00 80.12 199 PRO A N 1
ATOM 1593 C CA . PRO A 1 199 ? 5.953 9.185 -21.942 1.00 80.12 199 PRO A CA 1
ATOM 1594 C C . PRO A 1 199 ? 4.998 8.367 -21.070 1.00 80.12 199 PRO A C 1
ATOM 1596 O O . PRO A 1 199 ? 4.413 8.909 -20.136 1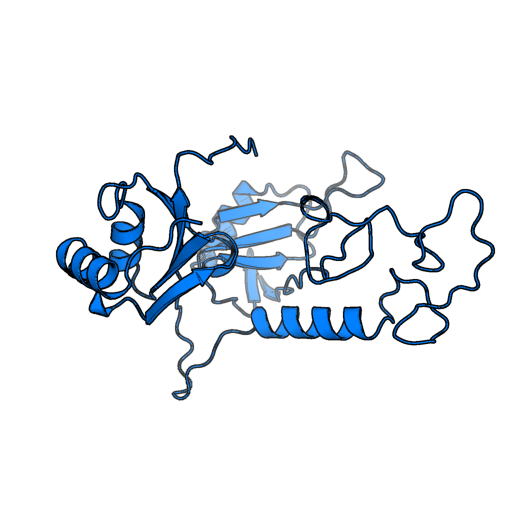.00 80.12 199 PRO A O 1
ATOM 1599 N N . MET A 1 200 ? 4.869 7.057 -21.313 1.00 78.50 200 MET A N 1
ATOM 1600 C CA . MET A 1 200 ? 4.027 6.200 -20.467 1.00 78.50 200 MET A CA 1
ATOM 1601 C C . MET A 1 200 ? 4.613 6.014 -19.068 1.00 78.50 200 MET A C 1
ATOM 1603 O O . MET A 1 200 ? 3.855 6.024 -18.106 1.00 78.50 200 MET A O 1
ATOM 1607 N N . TYR A 1 201 ? 5.941 5.918 -18.928 1.00 82.75 201 TYR A N 1
ATOM 1608 C CA . TYR A 1 201 ? 6.580 5.879 -17.609 1.00 82.75 201 TYR A CA 1
ATOM 1609 C C . TYR A 1 201 ? 6.294 7.168 -16.830 1.00 82.75 201 TYR A C 1
ATOM 1611 O O . TYR A 1 201 ? 5.952 7.117 -15.650 1.00 82.75 201 TYR A O 1
ATOM 1619 N N . ARG A 1 202 ? 6.390 8.330 -17.492 1.00 84.00 202 ARG A N 1
ATOM 1620 C CA . ARG A 1 202 ? 6.059 9.627 -16.880 1.00 84.00 202 ARG A CA 1
ATOM 1621 C C . ARG A 1 202 ? 4.592 9.698 -16.458 1.00 84.00 202 ARG A C 1
ATOM 1623 O O . ARG A 1 202 ? 4.325 10.095 -15.328 1.00 84.00 202 ARG A O 1
ATOM 1630 N N . LYS A 1 203 ? 3.668 9.271 -17.328 1.00 84.62 203 LYS A N 1
ATOM 1631 C CA . LYS A 1 203 ? 2.230 9.204 -17.019 1.00 84.62 203 LYS A CA 1
ATOM 1632 C C . LYS A 1 203 ? 1.957 8.305 -15.815 1.00 84.62 203 LYS A C 1
ATOM 1634 O O . LYS A 1 203 ? 1.304 8.744 -14.877 1.00 84.62 203 LYS A O 1
ATOM 1639 N N . GLU A 1 204 ? 2.504 7.092 -15.806 1.00 84.38 204 GLU A N 1
ATOM 1640 C CA . GLU A 1 204 ? 2.318 6.142 -14.705 1.00 84.38 204 GLU A CA 1
ATOM 1641 C C . GLU A 1 204 ? 2.908 6.682 -13.397 1.00 84.38 204 GLU A C 1
ATOM 1643 O O . GLU A 1 204 ? 2.261 6.638 -12.354 1.00 84.38 204 GLU A O 1
ATOM 1648 N N . LYS A 1 205 ? 4.102 7.290 -13.449 1.00 84.75 205 LYS A N 1
ATOM 1649 C CA . LYS A 1 205 ? 4.712 7.945 -12.284 1.00 84.75 205 LYS A CA 1
ATOM 1650 C C . LYS A 1 205 ? 3.816 9.055 -11.737 1.00 84.75 205 LYS A C 1
ATOM 1652 O O . LYS A 1 205 ? 3.649 9.153 -10.528 1.00 84.75 205 LYS A O 1
ATOM 1657 N N . GLN A 1 206 ? 3.232 9.875 -12.607 1.00 84.81 206 GLN A N 1
ATOM 1658 C CA . GLN A 1 206 ? 2.332 10.949 -12.191 1.00 84.81 206 GLN A CA 1
ATOM 1659 C C . GLN A 1 206 ? 1.029 10.410 -11.585 1.00 84.81 206 GLN A C 1
ATOM 1661 O O . GLN A 1 206 ? 0.524 10.992 -10.631 1.00 84.81 206 GLN A O 1
ATOM 1666 N N . MET A 1 207 ? 0.504 9.285 -12.085 1.00 79.31 207 MET A N 1
ATOM 1667 C CA . MET A 1 207 ? -0.639 8.619 -11.451 1.00 79.31 207 MET A CA 1
ATOM 1668 C C . MET A 1 207 ? -0.295 8.100 -10.052 1.00 79.31 207 MET A C 1
ATOM 1670 O O . MET A 1 207 ? -1.091 8.284 -9.139 1.00 79.31 207 MET A O 1
ATOM 1674 N N . LEU A 1 208 ? 0.888 7.507 -9.860 1.00 77.50 208 LEU A N 1
ATOM 1675 C CA . LEU A 1 208 ? 1.330 7.041 -8.540 1.00 77.50 208 LEU A CA 1
ATOM 1676 C C . LEU A 1 208 ? 1.443 8.183 -7.525 1.00 77.50 208 LEU A C 1
ATOM 1678 O O . LEU A 1 208 ? 1.031 8.005 -6.385 1.00 77.50 208 LEU A O 1
ATOM 1682 N N . VAL A 1 209 ? 1.928 9.355 -7.951 1.00 76.50 209 VAL A N 1
ATOM 1683 C CA . VAL A 1 209 ? 1.962 10.558 -7.101 1.00 76.50 209 VAL A CA 1
ATOM 1684 C C . VAL A 1 209 ? 0.550 10.958 -6.673 1.00 76.50 209 VAL A C 1
ATOM 1686 O O . VAL A 1 209 ? 0.296 11.095 -5.485 1.00 76.50 209 VAL A O 1
ATOM 1689 N N . LYS A 1 210 ? -0.397 11.044 -7.615 1.00 72.31 210 LYS A N 1
ATOM 1690 C CA . LYS A 1 210 ? -1.795 11.404 -7.315 1.00 72.31 210 LYS A CA 1
ATOM 1691 C C . LYS A 1 210 ? -2.507 10.412 -6.394 1.00 72.31 210 LYS A C 1
ATOM 1693 O O . LYS A 1 210 ? -3.409 10.794 -5.667 1.00 72.31 210 LYS A O 1
ATOM 1698 N N . ILE A 1 211 ? -2.146 9.129 -6.451 1.00 67.00 211 ILE A N 1
ATOM 1699 C CA . ILE A 1 211 ? -2.717 8.098 -5.568 1.00 67.00 211 ILE A CA 1
ATOM 1700 C C . ILE A 1 211 ? -2.191 8.239 -4.132 1.00 67.00 211 ILE A C 1
ATOM 1702 O O . ILE A 1 211 ? -2.878 7.829 -3.201 1.00 67.00 211 ILE A O 1
ATOM 1706 N N . GLN A 1 212 ? -0.988 8.791 -3.955 1.00 63.88 212 GLN A N 1
ATOM 1707 C CA . GLN A 1 212 ? -0.392 9.044 -2.640 1.00 63.88 212 GLN A CA 1
ATOM 1708 C C . GLN A 1 212 ? -0.834 10.367 -2.010 1.00 63.88 212 GLN A C 1
ATOM 1710 O O . GLN A 1 212 ? -0.622 10.551 -0.815 1.00 63.88 212 GLN A O 1
ATOM 1715 N N . GLU A 1 213 ? -1.435 11.277 -2.777 1.00 58.84 213 GLU A N 1
ATOM 1716 C CA . GLU A 1 213 ? -2.016 12.494 -2.217 1.00 58.84 213 GLU A CA 1
ATOM 1717 C C . GLU A 1 213 ? -3.237 12.147 -1.344 1.00 58.84 213 GLU A C 1
ATOM 1719 O O . GLU A 1 213 ? -4.058 11.304 -1.731 1.00 58.84 213 GLU A O 1
ATOM 1724 N N . PRO A 1 214 ? -3.381 12.776 -0.162 1.00 52.38 214 PRO A N 1
ATOM 1725 C CA . PRO A 1 214 ? -4.550 12.577 0.678 1.00 52.38 214 PRO A CA 1
ATOM 1726 C C . PRO A 1 214 ? -5.815 12.969 -0.095 1.00 52.38 214 PRO A C 1
ATOM 1728 O O . PRO A 1 214 ? -5.915 14.046 -0.680 1.00 52.38 214 PRO A O 1
ATOM 1731 N N . PHE A 1 215 ? -6.797 12.069 -0.124 1.00 42.59 215 PHE A N 1
ATOM 1732 C CA . PHE A 1 215 ? -8.066 12.332 -0.793 1.00 42.59 215 PHE A CA 1
ATOM 1733 C C . PHE A 1 215 ? -8.860 13.371 0.009 1.00 42.59 215 PHE A C 1
ATOM 1735 O O . PHE A 1 215 ? -9.319 13.084 1.113 1.00 42.59 215 PHE A O 1
ATOM 1742 N N . HIS A 1 216 ? -9.044 14.564 -0.553 1.00 39.81 216 HIS A N 1
ATOM 1743 C CA . HIS A 1 216 ? -9.946 15.575 -0.005 1.00 39.81 216 HIS A CA 1
ATOM 1744 C C . HIS A 1 216 ? -11.384 15.300 -0.489 1.00 39.81 216 HIS A C 1
ATOM 1746 O O . HIS A 1 216 ? -11.635 15.238 -1.695 1.00 39.81 216 HIS A O 1
ATOM 1752 N N . ASP A 1 217 ? -12.343 15.125 0.431 1.00 37.84 217 ASP A N 1
ATOM 1753 C CA . ASP A 1 217 ? -13.781 15.175 0.096 1.00 37.84 217 ASP A CA 1
ATOM 1754 C C . ASP A 1 217 ? -14.120 16.565 -0.495 1.00 37.84 217 ASP A C 1
ATOM 1756 O O . ASP A 1 217 ? -13.444 17.553 -0.210 1.00 37.84 217 ASP A O 1
ATOM 1760 N N . ARG A 1 218 ? -15.219 16.679 -1.254 1.00 39.34 218 ARG A N 1
ATOM 1761 C CA . ARG A 1 218 ? -15.824 17.943 -1.725 1.00 39.34 218 ARG A CA 1
ATOM 1762 C C . ARG A 1 218 ? -16.094 18.956 -0.601 1.00 39.34 218 ARG A C 1
ATOM 1764 O O . ARG A 1 218 ? -16.381 20.109 -0.895 1.00 39.34 218 ARG A O 1
ATOM 1771 N N . ARG A 1 219 ? -16.012 18.534 0.665 1.00 38.75 219 ARG A N 1
ATOM 1772 C CA . ARG A 1 219 ? -16.140 19.361 1.876 1.00 38.75 219 ARG A CA 1
ATOM 1773 C C . ARG A 1 219 ? -14.803 19.794 2.495 1.00 38.75 219 ARG A C 1
ATOM 1775 O O . ARG A 1 219 ? -14.806 20.368 3.576 1.00 38.75 219 ARG A O 1
ATOM 1782 N N . GLY A 1 220 ? -13.664 19.509 1.859 1.00 32.06 220 GLY A N 1
ATOM 1783 C CA . GLY A 1 220 ? -12.342 19.955 2.319 1.00 32.06 220 GLY A CA 1
ATOM 1784 C C . GLY A 1 220 ? -11.814 19.260 3.581 1.00 32.06 220 GLY A C 1
ATOM 1785 O O . GLY A 1 220 ? -10.719 19.581 4.031 1.00 32.06 220 GLY A O 1
ATOM 1786 N N . GLN A 1 221 ? -12.541 18.291 4.146 1.00 33.69 221 GLN A N 1
ATOM 1787 C CA . GLN A 1 221 ? -12.075 17.532 5.306 1.00 33.69 221 GLN A CA 1
ATOM 1788 C C . GLN A 1 221 ? -11.056 16.464 4.885 1.00 33.69 221 GLN A C 1
ATOM 1790 O O . GLN A 1 221 ? -11.343 15.598 4.053 1.00 33.69 221 GLN A O 1
ATOM 1795 N N . THR A 1 222 ? -9.864 16.519 5.486 1.00 34.09 222 THR A N 1
ATOM 1796 C CA . THR A 1 222 ? -8.872 15.438 5.508 1.00 34.09 222 THR A CA 1
ATOM 1797 C C . THR A 1 222 ? -9.401 14.330 6.399 1.00 34.09 222 THR A C 1
ATOM 1799 O O . THR A 1 222 ? -9.120 14.219 7.588 1.00 34.09 222 THR A O 1
ATOM 1802 N N . HIS A 1 223 ? -10.245 13.496 5.824 1.00 36.09 223 HIS A N 1
ATOM 1803 C CA . HIS A 1 223 ? -10.664 12.292 6.495 1.00 36.09 223 HIS A CA 1
ATOM 1804 C C . HIS A 1 223 ? -9.431 11.392 6.699 1.00 36.09 223 HIS A C 1
ATOM 1806 O O . HIS A 1 223 ? -8.821 10.940 5.729 1.00 36.09 223 HIS A O 1
ATOM 1812 N N . LEU A 1 224 ? -9.097 11.102 7.964 1.00 37.25 224 LEU A N 1
ATOM 1813 C CA . LEU A 1 224 ? -8.185 10.044 8.453 1.00 37.25 224 LEU A CA 1
ATOM 1814 C C . LEU A 1 224 ? -8.690 8.632 8.063 1.00 37.25 224 LEU A C 1
ATOM 1816 O O . LEU A 1 224 ? -8.613 7.668 8.817 1.00 37.25 224 LEU A O 1
ATOM 1820 N N . GLN A 1 225 ? -9.308 8.512 6.889 1.00 38.31 225 GLN A N 1
ATOM 1821 C CA . GLN A 1 225 ? -10.068 7.357 6.466 1.00 38.31 225 GLN A CA 1
ATOM 1822 C C . GLN A 1 225 ? -9.128 6.317 5.886 1.00 38.31 225 GLN A C 1
ATOM 1824 O O . GLN A 1 225 ? -8.886 6.244 4.679 1.00 38.31 225 GLN A O 1
ATOM 1829 N N . SER A 1 226 ? -8.654 5.466 6.787 1.00 37.22 226 SER A N 1
ATOM 1830 C CA . SER A 1 226 ? -8.311 4.076 6.531 1.00 37.22 226 SER A CA 1
ATOM 1831 C C . SER A 1 226 ? -9.351 3.484 5.583 1.00 37.22 226 SER A C 1
ATOM 1833 O O . SER A 1 226 ? -10.456 3.141 5.994 1.00 37.22 226 SER A O 1
ATOM 1835 N N . ARG A 1 227 ? -9.036 3.378 4.288 1.00 42.03 227 ARG A N 1
ATOM 1836 C CA . ARG A 1 227 ? -9.878 2.627 3.354 1.00 42.03 227 ARG A CA 1
ATOM 1837 C C . ARG A 1 227 ? -9.574 1.164 3.609 1.00 42.03 227 ARG A C 1
ATOM 1839 O O . ARG A 1 227 ? -8.765 0.567 2.898 1.00 42.03 227 ARG A O 1
ATOM 1846 N N . LEU A 1 228 ? -10.201 0.596 4.635 1.00 44.62 228 LEU A N 1
ATOM 1847 C CA . LEU A 1 228 ? -10.136 -0.833 4.898 1.00 44.62 228 LEU A CA 1
ATOM 1848 C C . LEU A 1 228 ? -10.790 -1.532 3.713 1.00 44.62 228 LEU A C 1
ATOM 1850 O O . LEU A 1 228 ? -12.011 -1.580 3.566 1.00 44.62 228 LEU A O 1
ATOM 1854 N N . GLN A 1 229 ? -9.939 -1.999 2.803 1.00 50.41 229 GLN A N 1
ATOM 1855 C CA . GLN A 1 229 ? -10.354 -2.843 1.707 1.00 50.41 229 GLN A CA 1
ATOM 1856 C C . GLN A 1 229 ? -10.129 -4.282 2.116 1.00 50.41 229 GLN A C 1
ATOM 1858 O O . GLN A 1 229 ? -8.994 -4.742 2.157 1.00 50.41 229 GLN A O 1
ATOM 1863 N N . CYS A 1 230 ? -11.218 -4.983 2.403 1.00 43.22 230 CYS A N 1
ATOM 1864 C CA . CYS A 1 230 ? -11.182 -6.410 2.673 1.00 43.22 230 CYS A CA 1
ATOM 1865 C C . CYS A 1 230 ? -11.363 -7.142 1.346 1.00 43.22 230 CYS A C 1
ATOM 1867 O O . CYS A 1 230 ? -12.375 -6.945 0.674 1.00 43.22 230 CYS A O 1
ATOM 1869 N N . LYS A 1 231 ? -10.382 -7.938 0.918 1.00 46.88 231 LYS A N 1
ATOM 1870 C CA . LYS A 1 231 ? -10.511 -8.792 -0.267 1.00 46.88 231 LYS A CA 1
ATOM 1871 C C . LYS A 1 231 ? -10.976 -10.168 0.161 1.00 46.88 231 LYS A C 1
ATOM 1873 O O . LYS A 1 231 ? -10.233 -10.874 0.824 1.00 46.88 231 LYS A O 1
ATOM 1878 N N . LEU A 1 232 ? -12.130 -10.576 -0.344 1.00 45.59 232 LEU A N 1
ATOM 1879 C CA . LEU A 1 232 ? -12.550 -11.968 -0.279 1.00 45.59 232 LEU A CA 1
ATOM 1880 C C . LEU A 1 232 ? -11.860 -12.785 -1.375 1.00 45.59 232 LEU A C 1
ATOM 1882 O O . LEU A 1 232 ? -11.836 -12.374 -2.546 1.00 45.59 232 LEU A O 1
ATOM 1886 N N . ARG A 1 233 ? -11.301 -13.936 -1.004 1.00 49.91 233 ARG A N 1
ATOM 1887 C CA . ARG A 1 233 ? -10.815 -14.974 -1.921 1.00 49.91 233 ARG A CA 1
ATOM 1888 C C . ARG A 1 233 ? -11.552 -16.278 -1.657 1.00 49.91 233 ARG A C 1
ATOM 1890 O O . ARG A 1 233 ? -11.806 -16.622 -0.515 1.00 49.91 233 ARG A O 1
ATOM 1897 N N . ASP A 1 234 ? -11.824 -17.007 -2.727 1.00 42.06 234 ASP A N 1
ATOM 1898 C CA . ASP A 1 234 ? -12.255 -18.400 -2.666 1.00 42.06 234 ASP A CA 1
ATOM 1899 C C . ASP A 1 234 ? -11.130 -19.264 -2.065 1.00 42.06 234 ASP A C 1
ATOM 1901 O O . ASP A 1 234 ? -9.996 -19.254 -2.568 1.00 42.06 234 ASP A O 1
ATOM 1905 N N . SER A 1 235 ? -11.443 -19.980 -0.984 1.00 44.78 235 SER A N 1
ATOM 1906 C CA . SER A 1 235 ? -10.499 -20.806 -0.221 1.00 44.78 235 SER A CA 1
ATOM 1907 C C . SER A 1 235 ? -9.862 -21.915 -1.063 1.00 44.78 235 SER A C 1
ATOM 1909 O O . SER A 1 235 ? -8.715 -22.289 -0.828 1.00 44.78 235 SER A O 1
ATOM 1911 N N . SER A 1 236 ? -10.546 -22.377 -2.115 1.00 37.31 236 SER A N 1
ATOM 1912 C CA . SER A 1 236 ? -10.037 -23.397 -3.044 1.00 37.31 236 SER A CA 1
ATOM 1913 C C . SER A 1 236 ? -8.863 -22.922 -3.920 1.00 37.31 236 SER A C 1
ATOM 1915 O O . SER A 1 236 ? -8.249 -23.716 -4.632 1.00 37.31 236 SER A O 1
ATOM 1917 N N . LYS A 1 237 ? -8.522 -21.622 -3.881 1.00 42.09 237 LYS A N 1
ATOM 1918 C CA . LYS A 1 237 ? -7.431 -21.011 -4.668 1.00 42.09 237 LYS A CA 1
ATOM 1919 C C . LYS A 1 237 ? -6.303 -20.427 -3.821 1.00 42.09 237 LYS A C 1
ATOM 1921 O O . LYS A 1 237 ? -5.469 -19.680 -4.348 1.00 42.09 237 LYS A O 1
ATOM 1926 N N . ILE A 1 238 ? -6.253 -20.753 -2.530 1.00 40.56 238 ILE A N 1
ATOM 1927 C CA . ILE A 1 238 ? -5.135 -20.396 -1.656 1.00 40.56 238 ILE A CA 1
ATOM 1928 C C . ILE A 1 238 ? -3.934 -21.270 -2.048 1.00 40.56 238 ILE A C 1
ATOM 1930 O O . ILE A 1 238 ? -3.736 -22.364 -1.535 1.00 40.56 238 ILE A O 1
ATOM 1934 N N . LYS A 1 239 ? -3.107 -20.791 -2.985 1.00 35.31 239 LYS A N 1
ATOM 1935 C CA . LYS A 1 239 ? -1.700 -21.200 -3.005 1.00 35.31 239 LYS A CA 1
ATOM 1936 C C . LYS A 1 239 ? -1.024 -20.453 -1.863 1.00 35.31 239 LYS A C 1
ATOM 1938 O O . LYS A 1 239 ? -1.025 -19.222 -1.876 1.00 35.31 239 LYS A O 1
ATOM 1943 N N . TYR A 1 240 ? -0.509 -21.202 -0.895 1.00 29.41 240 TYR A N 1
ATOM 1944 C CA . TYR A 1 240 ? 0.376 -20.717 0.161 1.00 29.41 240 TYR A CA 1
ATOM 1945 C C . TYR A 1 240 ? 1.437 -19.790 -0.473 1.00 29.41 240 TYR A C 1
ATOM 1947 O O . TYR A 1 240 ? 2.171 -20.220 -1.363 1.00 29.41 240 TYR A O 1
ATOM 1955 N N . ASP A 1 241 ? 1.456 -18.506 -0.103 1.00 31.06 241 ASP A N 1
ATOM 1956 C CA . ASP A 1 241 ? 2.523 -17.555 -0.457 1.00 31.06 241 ASP A CA 1
ATOM 1957 C C . ASP A 1 241 ? 3.354 -17.391 0.819 1.00 31.06 241 ASP A C 1
ATOM 1959 O O . ASP A 1 241 ? 2.919 -16.669 1.715 1.00 31.06 241 ASP A O 1
ATOM 1963 N N . PRO A 1 242 ? 4.474 -18.119 0.974 1.00 28.09 242 PRO A N 1
ATOM 1964 C CA . PRO A 1 242 ? 5.365 -17.903 2.096 1.00 28.09 242 PRO A CA 1
ATOM 1965 C C . PRO A 1 242 ? 6.134 -16.611 1.814 1.00 28.09 242 PRO A C 1
ATOM 1967 O O . PRO A 1 242 ? 7.016 -16.571 0.950 1.00 28.09 242 PRO A O 1
ATOM 1970 N N . ARG A 1 243 ? 5.770 -15.538 2.510 1.00 30.30 243 ARG A N 1
ATOM 1971 C CA . ARG A 1 243 ? 6.645 -14.388 2.722 1.00 30.30 243 ARG A CA 1
ATOM 1972 C C . ARG A 1 243 ? 6.590 -13.964 4.165 1.00 30.30 243 ARG A C 1
ATOM 1974 O O . ARG A 1 243 ? 5.454 -13.860 4.673 1.00 30.30 243 ARG A O 1
#

Foldseek 3Di:
DDDDDPVLQLVQLVVQAVVSVQFPDWDADPVRKIWTWGLDPRRLVSVQPDQDGPNFGKHKDWPLVLFKFKWKFAQADPPDDVVNQQVQQCVQPVWAWDDKDFDDDPPDPPDTHNMMMTMTGFLDDDQFTDGDNDTGGIGGDQDQQAAQQAQRDSPDHVVPDPDGRADQQERHDDDDDDPDHSAYDPPRDRDTSPDCPDPVSVVSSVVSVVVSPQDQDPVRDSSSGRGGIMIIDRPVPDPPDDD

Radius of gyration: 22.45 Å; chains: 1; bounding box: 58×43×57 Å